Protein AF-A0A8T0DSI9-F1 (afdb_monomer)

Foldseek 3Di:
DDDDDDDDDDDDDDDDDDDDDDDDDDPDPVVVVVPPPPDPDDQPADDPPPDDQDAPAFLQDEQCLQADPVQRQERPLLVLLLVLLVVDFLRLSQQRPDDDPVLSVVLNVLLVVCSVC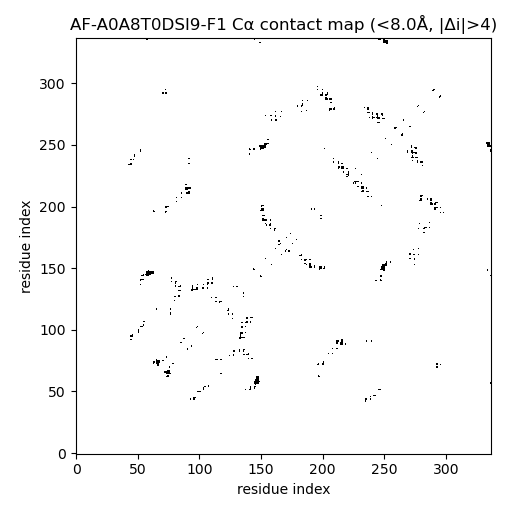SVVVVVSNVSSVPDGNNSSLSNNLNVLRNHNDFLFEQDLQLLVLLVVPVCVHHVDDDDLVVSLVSNQVSRVVRLVLDDLNSLAHLLVVLVSLLVSLVSQLVVVCVVPVPDDSVVSSLSSLLSVLLSRLLSRYWYQPVSVVVCVVVVPPDDVSVSSSSNSSCSNPRHDNVSSVCSHSVNRDDPPPPPPPCDDDDDDDDDDDDDDDDDDPDDSPPSPDIDSD

Structure (mmCIF, N/CA/C/O bac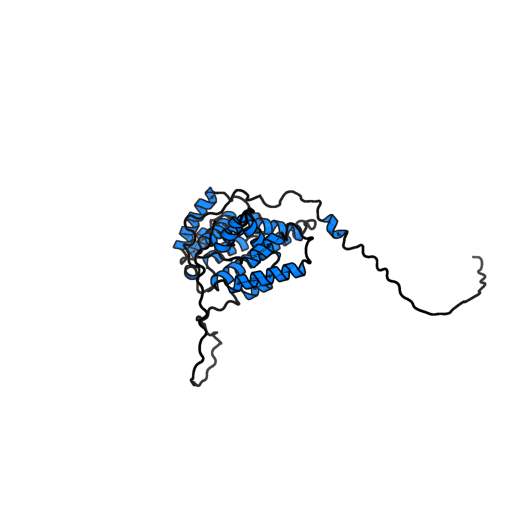kbone):
data_AF-A0A8T0DSI9-F1
#
_entry.id   AF-A0A8T0DSI9-F1
#
loop_
_atom_site.group_PDB
_atom_site.id
_atom_site.type_symbol
_atom_site.label_atom_id
_atom_site.label_alt_id
_atom_site.label_comp_id
_atom_site.label_asym_id
_atom_site.label_entity_id
_atom_site.label_seq_id
_atom_site.pdbx_PDB_ins_code
_atom_site.Cartn_x
_atom_site.Cartn_y
_atom_site.Cartn_z
_atom_site.occupancy
_atom_site.B_iso_or_equiv
_atom_site.auth_seq_id
_atom_site.auth_comp_id
_atom_site.auth_asym_id
_atom_site.auth_atom_id
_atom_site.pdbx_PDB_model_num
ATOM 1 N N . MET A 1 1 ? 56.940 -33.874 -56.807 1.00 36.72 1 MET A N 1
ATOM 2 C C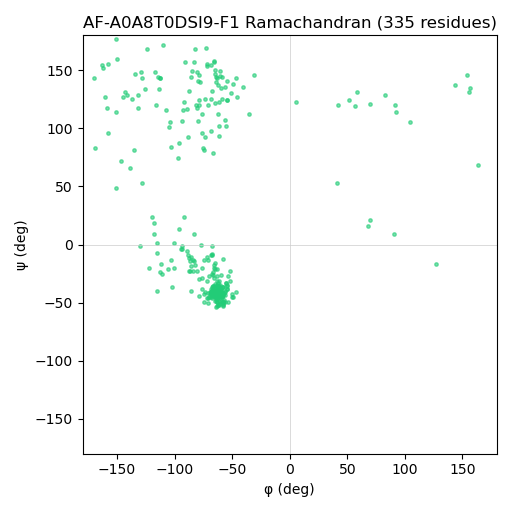A . MET A 1 1 ? 57.722 -35.102 -56.541 1.00 36.72 1 MET A CA 1
ATOM 3 C C . MET A 1 1 ? 59.190 -34.717 -56.490 1.00 36.72 1 MET A C 1
ATOM 5 O O . MET A 1 1 ? 59.674 -34.174 -57.470 1.00 36.72 1 MET A O 1
ATOM 9 N N . GLY A 1 2 ? 59.847 -34.913 -55.344 1.00 30.48 2 GLY A N 1
ATOM 10 C CA . GLY A 1 2 ? 61.236 -34.497 -55.114 1.00 30.48 2 GLY A CA 1
ATOM 11 C C . GLY A 1 2 ? 61.603 -34.466 -53.625 1.00 30.48 2 GLY A C 1
ATOM 12 O O . GLY A 1 2 ? 61.725 -33.396 -53.053 1.00 30.48 2 GLY A O 1
ATOM 13 N N . THR A 1 3 ? 61.662 -35.662 -53.034 1.00 29.52 3 THR A N 1
ATOM 14 C CA . THR A 1 3 ? 62.532 -36.140 -51.933 1.00 29.52 3 THR A CA 1
ATOM 15 C C . THR A 1 3 ? 62.846 -35.276 -50.693 1.00 29.52 3 THR A C 1
ATOM 17 O O . THR A 1 3 ? 63.542 -34.269 -50.753 1.00 29.52 3 THR A O 1
ATOM 20 N N . LEU A 1 4 ? 62.456 -35.823 -49.531 1.00 30.02 4 LEU A N 1
ATOM 21 C CA . LEU A 1 4 ? 62.952 -35.525 -48.179 1.00 30.02 4 LEU A CA 1
ATOM 22 C C . LEU A 1 4 ? 64.460 -35.798 -48.007 1.00 30.02 4 LEU A C 1
ATOM 24 O O . LEU A 1 4 ? 64.964 -36.798 -48.518 1.00 30.02 4 LEU A O 1
ATOM 28 N N . LYS A 1 5 ? 65.110 -35.024 -47.123 1.00 32.75 5 LYS A N 1
ATOM 29 C CA . LYS A 1 5 ? 66.167 -35.511 -46.215 1.00 32.75 5 LYS A CA 1
ATOM 30 C C . LYS A 1 5 ? 66.108 -34.792 -44.861 1.00 32.75 5 LYS A C 1
ATOM 32 O O . LYS A 1 5 ? 66.114 -33.569 -44.787 1.00 32.75 5 LYS A O 1
ATOM 37 N N . THR A 1 6 ? 66.056 -35.607 -43.816 1.00 30.61 6 THR A N 1
ATOM 38 C CA . THR A 1 6 ? 66.040 -35.301 -42.381 1.00 30.61 6 THR A CA 1
ATOM 39 C C . THR A 1 6 ? 67.466 -35.140 -41.847 1.00 30.61 6 THR A C 1
ATOM 41 O O . THR A 1 6 ? 68.323 -35.932 -42.234 1.00 30.61 6 THR A O 1
ATOM 44 N N . VAL A 1 7 ? 67.702 -34.224 -40.898 1.00 31.08 7 VAL A N 1
ATOM 45 C CA . VAL A 1 7 ? 68.766 -34.347 -39.880 1.00 31.08 7 VAL A CA 1
ATOM 46 C C . VAL A 1 7 ? 68.241 -33.815 -38.540 1.00 31.08 7 VAL A C 1
ATOM 48 O O . VAL A 1 7 ? 67.670 -32.733 -38.456 1.00 31.08 7 VAL A O 1
ATOM 51 N N . THR A 1 8 ? 68.416 -34.651 -37.523 1.00 28.27 8 THR A N 1
ATOM 52 C CA . THR A 1 8 ? 68.071 -34.560 -36.096 1.00 28.27 8 THR A CA 1
ATOM 53 C C . THR A 1 8 ? 69.195 -33.956 -35.245 1.00 28.27 8 THR A C 1
ATOM 55 O O . THR A 1 8 ? 70.351 -34.120 -35.621 1.00 28.27 8 THR A O 1
ATOM 58 N N . SER A 1 9 ? 68.850 -33.395 -34.067 1.00 28.69 9 SER A N 1
ATOM 59 C CA . SER A 1 9 ? 69.643 -33.230 -32.808 1.00 28.69 9 SER A CA 1
ATOM 60 C C . SER A 1 9 ? 69.290 -31.875 -32.156 1.00 28.69 9 SER A C 1
ATOM 62 O O . SER A 1 9 ? 69.204 -30.894 -32.879 1.00 28.69 9 SER A O 1
ATOM 64 N N . SER A 1 10 ? 69.077 -31.664 -30.853 1.00 27.95 10 SER A N 1
ATOM 65 C CA . SER A 1 10 ? 69.211 -32.463 -29.629 1.00 27.95 10 SER A CA 1
ATOM 66 C C . SER A 1 10 ? 68.321 -31.869 -28.526 1.00 27.95 10 SER A C 1
ATOM 68 O O . SER A 1 10 ? 68.041 -30.673 -28.497 1.00 27.95 10 SER A O 1
ATOM 70 N N . VAL A 1 11 ? 67.963 -32.749 -27.601 1.00 29.83 11 VAL A N 1
ATOM 71 C CA . VAL A 1 11 ? 67.250 -32.579 -26.332 1.00 29.83 11 VAL A CA 1
ATOM 72 C C . VAL A 1 11 ? 68.035 -31.720 -25.325 1.00 29.83 11 VAL A C 1
ATOM 74 O O . VAL A 1 11 ? 69.248 -31.876 -25.221 1.00 29.83 11 VAL A O 1
ATOM 77 N N . TYR A 1 12 ? 67.331 -30.909 -24.528 1.00 27.39 12 TYR A N 1
ATOM 78 C CA . TYR A 1 12 ? 67.647 -30.691 -23.109 1.00 27.39 12 TYR A CA 1
ATOM 79 C C . TYR A 1 12 ? 66.339 -30.713 -22.305 1.00 27.39 12 TYR A C 1
ATOM 81 O O . TYR A 1 12 ? 65.389 -29.999 -22.629 1.00 27.39 12 TYR A O 1
ATOM 89 N N . SER A 1 13 ? 66.320 -31.584 -21.298 1.00 27.48 13 SER A N 1
ATOM 90 C CA . SER A 1 13 ? 65.290 -31.763 -20.269 1.00 27.48 13 SER A CA 1
ATOM 91 C C . SER A 1 13 ? 65.826 -31.281 -18.911 1.00 27.48 13 SER A C 1
ATOM 93 O O . SER A 1 13 ? 67.029 -31.072 -18.787 1.00 27.48 13 SER A O 1
ATOM 95 N N . GLU A 1 14 ? 64.913 -31.231 -17.930 1.00 26.80 14 GLU A N 1
ATOM 96 C CA . GLU A 1 14 ? 65.022 -30.980 -16.470 1.00 26.80 14 GLU A CA 1
ATOM 97 C C . GLU A 1 14 ? 64.556 -29.568 -16.042 1.00 26.80 14 GLU A C 1
ATOM 99 O O . GLU A 1 14 ? 65.115 -28.563 -16.468 1.00 26.80 14 GLU A O 1
ATOM 104 N N . GLU A 1 15 ? 63.375 -29.388 -15.413 1.00 26.91 15 GLU A N 1
ATOM 105 C CA . GLU A 1 15 ? 62.969 -29.735 -14.017 1.00 26.91 15 GLU A CA 1
ATOM 106 C C . GLU A 1 15 ? 63.865 -29.043 -12.963 1.00 26.91 15 GLU A C 1
ATOM 108 O O . GLU A 1 15 ? 65.076 -29.097 -13.087 1.00 26.91 15 GLU A O 1
ATOM 113 N N . ILE A 1 16 ? 63.452 -28.350 -11.889 1.00 27.78 16 ILE A N 1
ATOM 114 C CA . ILE A 1 16 ? 62.220 -28.090 -11.111 1.00 27.78 16 ILE A CA 1
ATOM 115 C C . ILE A 1 16 ? 62.501 -26.809 -10.274 1.00 27.78 16 ILE A C 1
ATOM 117 O O . ILE A 1 16 ? 63.646 -26.589 -9.890 1.00 27.78 16 ILE A O 1
ATOM 121 N N . SER A 1 17 ? 61.484 -26.005 -9.916 1.00 25.45 17 SER A N 1
ATOM 122 C CA . SER A 1 17 ? 61.212 -25.551 -8.521 1.00 25.45 17 SER A CA 1
ATOM 123 C C . SER A 1 17 ? 60.404 -24.248 -8.433 1.00 25.45 17 SER A C 1
ATOM 125 O O . SER A 1 17 ? 60.673 -23.256 -9.102 1.00 25.45 17 SER A O 1
ATOM 127 N N . MET A 1 18 ? 59.418 -24.289 -7.536 1.00 29.62 18 MET A N 1
ATOM 128 C CA . MET A 1 18 ? 58.493 -23.240 -7.115 1.00 29.62 18 MET A CA 1
ATOM 129 C C . MET A 1 18 ? 59.185 -21.958 -6.624 1.00 29.62 18 MET A C 1
ATOM 131 O O . MET A 1 18 ? 60.099 -22.048 -5.813 1.00 29.62 18 MET A O 1
ATOM 135 N N . ASP A 1 19 ? 58.635 -20.783 -6.965 1.00 27.42 19 ASP A N 1
ATOM 136 C CA . ASP A 1 19 ? 58.005 -19.934 -5.942 1.00 27.42 19 ASP A CA 1
ATOM 137 C C . ASP A 1 19 ? 57.074 -18.836 -6.501 1.00 27.42 19 ASP A C 1
ATOM 139 O O . ASP A 1 19 ? 57.160 -18.385 -7.640 1.00 27.42 19 ASP A O 1
ATOM 143 N N . LYS A 1 20 ? 56.135 -18.448 -5.639 1.00 34.84 20 LYS A N 1
ATOM 144 C CA . LYS A 1 20 ? 54.953 -17.589 -5.820 1.00 34.84 20 LYS A CA 1
ATOM 145 C C . LYS A 1 20 ? 55.181 -16.236 -6.521 1.00 34.84 20 LYS A C 1
ATOM 147 O O . LYS A 1 20 ? 55.971 -15.420 -6.053 1.00 34.84 20 LYS A O 1
ATOM 152 N N . LYS A 1 21 ? 54.256 -15.865 -7.423 1.00 30.84 21 LYS A N 1
ATOM 153 C CA . LYS A 1 21 ? 53.615 -14.529 -7.412 1.00 30.84 21 LYS A CA 1
ATOM 154 C C . LYS A 1 21 ? 52.294 -14.494 -8.194 1.00 30.84 21 LYS A C 1
ATOM 156 O O . LYS A 1 21 ? 52.216 -14.883 -9.352 1.00 30.84 21 LYS A O 1
ATOM 161 N N . LYS A 1 22 ? 51.261 -14.009 -7.496 1.00 34.72 22 LYS A N 1
ATOM 162 C CA . LYS A 1 22 ? 49.936 -13.602 -7.990 1.00 34.72 22 LYS A CA 1
ATOM 163 C C . LYS A 1 22 ? 50.048 -12.723 -9.239 1.00 34.72 22 LYS A C 1
ATOM 165 O O . LYS A 1 22 ? 50.891 -11.836 -9.244 1.00 34.72 22 LYS A O 1
ATOM 170 N N . ASN A 1 23 ? 49.120 -12.895 -10.183 1.00 29.59 23 ASN A N 1
ATOM 171 C CA . ASN A 1 23 ? 48.406 -11.803 -10.862 1.00 29.59 23 ASN A CA 1
ATOM 172 C C . ASN A 1 23 ? 47.242 -12.380 -11.685 1.00 29.59 23 ASN A C 1
ATOM 174 O O . ASN A 1 23 ? 47.352 -12.610 -12.885 1.00 29.59 23 ASN A O 1
ATOM 178 N N . ALA A 1 24 ? 46.111 -12.619 -11.017 1.00 33.16 24 ALA A N 1
ATOM 179 C CA . ALA A 1 24 ? 44.821 -12.690 -11.692 1.00 33.16 24 ALA A CA 1
ATOM 180 C C . ALA A 1 24 ? 44.358 -11.247 -11.945 1.00 33.16 24 ALA A C 1
ATOM 182 O O . ALA A 1 24 ? 44.251 -10.458 -11.006 1.00 33.16 24 ALA A O 1
ATOM 183 N N . SER A 1 25 ? 44.153 -10.906 -13.216 1.00 31.75 25 SER A N 1
ATOM 184 C CA . SER A 1 25 ? 43.630 -9.616 -13.674 1.00 31.75 25 SER A CA 1
ATOM 185 C C . SER A 1 25 ? 42.218 -9.376 -13.114 1.00 31.75 25 SER A C 1
ATOM 187 O O . SER A 1 25 ? 41.337 -10.197 -13.376 1.00 31.75 25 SER A O 1
ATOM 189 N N . PRO A 1 26 ? 41.958 -8.284 -12.371 1.00 36.47 26 PRO A N 1
ATOM 190 C CA . PRO A 1 26 ? 40.627 -7.942 -11.897 1.00 36.47 26 PRO A CA 1
ATOM 191 C C . PRO A 1 26 ? 40.072 -6.811 -12.766 1.00 36.47 26 PRO A C 1
ATOM 193 O O . PRO A 1 26 ? 40.223 -5.653 -12.410 1.00 36.47 26 PRO A O 1
ATOM 196 N N . ASN A 1 27 ? 39.488 -7.108 -13.929 1.00 37.59 27 ASN A N 1
ATOM 197 C CA . ASN A 1 27 ? 38.905 -6.064 -14.788 1.00 37.59 27 ASN A CA 1
ATOM 198 C C . ASN A 1 27 ? 37.723 -6.566 -15.642 1.00 37.59 27 ASN A C 1
ATOM 200 O O . ASN A 1 27 ? 37.665 -6.316 -16.843 1.00 37.59 27 ASN A O 1
ATOM 204 N N . SER A 1 28 ? 36.755 -7.262 -15.036 1.00 38.97 28 SER A N 1
ATOM 205 C CA . SER A 1 28 ? 35.500 -7.613 -15.732 1.00 38.97 28 SER A CA 1
ATOM 206 C C . SER A 1 28 ? 34.204 -7.293 -14.979 1.00 38.97 28 SER A C 1
ATOM 208 O O . SER A 1 28 ? 33.134 -7.492 -15.540 1.00 38.97 28 SER A O 1
ATOM 210 N N . GLU A 1 29 ? 34.254 -6.754 -13.756 1.00 33.69 29 GLU A N 1
ATOM 211 C CA . GLU A 1 29 ? 33.033 -6.397 -12.999 1.00 33.69 29 GLU A CA 1
ATOM 212 C C . GLU A 1 29 ? 32.763 -4.884 -12.943 1.00 33.69 29 GLU A C 1
ATOM 214 O O . GLU A 1 29 ? 31.626 -4.448 -12.771 1.00 33.69 29 GLU A O 1
ATOM 219 N N . THR A 1 30 ? 33.784 -4.052 -13.157 1.00 33.81 30 THR A N 1
ATOM 220 C CA . THR A 1 30 ? 33.674 -2.584 -13.127 1.00 33.81 30 THR A CA 1
ATOM 221 C C . THR A 1 30 ? 33.110 -1.984 -14.415 1.00 33.81 30 THR A C 1
ATOM 223 O O . THR A 1 30 ? 32.543 -0.894 -14.379 1.00 33.81 30 THR A O 1
ATOM 226 N N . SER A 1 31 ? 33.202 -2.687 -15.545 1.00 30.94 31 SER A N 1
ATOM 227 C CA . SER A 1 31 ? 32.722 -2.209 -16.849 1.00 30.94 31 SER A CA 1
ATOM 228 C C . SER A 1 31 ? 31.225 -2.442 -17.083 1.00 30.94 31 SER A C 1
ATOM 230 O O . SER A 1 31 ? 30.613 -1.697 -17.843 1.00 30.94 31 SER A O 1
ATOM 232 N N . VAL A 1 32 ? 30.606 -3.405 -16.389 1.00 35.47 32 VAL A N 1
ATOM 233 C CA . VAL A 1 32 ? 29.152 -3.658 -16.475 1.00 35.47 32 VAL A CA 1
ATOM 234 C C . VAL A 1 32 ? 28.355 -2.610 -15.686 1.00 35.47 32 VAL A C 1
ATOM 236 O O . VAL A 1 32 ? 27.248 -2.252 -16.068 1.00 35.47 32 VAL A O 1
ATOM 239 N N . SER A 1 33 ? 28.943 -2.052 -14.623 1.00 35.03 33 SER A N 1
ATOM 240 C CA . SER A 1 33 ? 28.312 -1.032 -13.772 1.00 35.03 33 SER A CA 1
ATOM 241 C C . SER A 1 33 ? 28.184 0.338 -14.458 1.00 35.03 33 SER A C 1
ATOM 243 O O . SER A 1 33 ? 27.216 1.058 -14.233 1.00 35.03 33 SER A O 1
ATOM 245 N N . ALA A 1 34 ? 29.123 0.687 -15.345 1.00 34.22 34 ALA A N 1
ATOM 246 C CA . ALA A 1 34 ? 29.157 1.993 -16.009 1.00 34.22 34 ALA A CA 1
ATOM 247 C C . ALA A 1 34 ? 28.247 2.099 -17.250 1.00 34.22 34 ALA A C 1
ATOM 249 O O . ALA A 1 34 ? 27.988 3.204 -17.716 1.00 34.22 34 ALA A O 1
ATOM 250 N N . TYR A 1 35 ? 27.749 0.977 -17.784 1.00 33.81 35 TYR A N 1
ATOM 251 C CA . TYR A 1 35 ? 26.923 0.966 -19.002 1.00 33.81 35 TYR A CA 1
ATOM 252 C C . TYR A 1 35 ? 25.407 1.006 -18.736 1.00 33.81 35 TYR A C 1
ATOM 254 O O . TYR A 1 35 ? 24.619 1.077 -19.674 1.00 33.81 35 TYR A O 1
ATOM 262 N N . VAL A 1 36 ? 24.978 0.975 -17.469 1.00 41.59 36 VAL A N 1
ATOM 263 C CA . VAL A 1 36 ? 23.548 0.951 -17.094 1.00 41.59 36 VAL A CA 1
ATOM 264 C C . VAL A 1 36 ? 22.949 2.363 -16.962 1.00 41.59 36 VAL A C 1
ATOM 266 O O . VAL A 1 36 ? 21.733 2.511 -16.875 1.00 41.59 36 VAL A O 1
ATOM 269 N N . GLU A 1 37 ? 23.767 3.419 -16.998 1.00 40.94 37 GLU A N 1
ATOM 270 C CA . GLU A 1 37 ? 23.345 4.774 -16.602 1.00 40.94 37 GLU A CA 1
ATOM 271 C C . GLU A 1 37 ? 23.002 5.734 -17.765 1.00 40.94 37 GLU A C 1
ATOM 273 O O . GLU A 1 37 ? 22.616 6.871 -17.510 1.00 40.94 37 GLU A O 1
ATOM 278 N N . THR A 1 38 ? 23.074 5.314 -19.037 1.00 36.97 38 THR A N 1
ATOM 279 C CA . THR A 1 38 ? 22.960 6.242 -20.193 1.00 36.97 38 THR A CA 1
ATOM 280 C C . THR A 1 38 ? 21.787 6.037 -21.156 1.00 36.97 38 THR A C 1
ATOM 282 O O . THR A 1 38 ? 21.792 6.612 -22.242 1.00 36.97 38 THR A O 1
ATOM 285 N N . GLN A 1 39 ? 20.722 5.327 -20.774 1.00 37.06 39 GLN A N 1
ATOM 286 C CA . GLN A 1 39 ? 19.447 5.390 -21.514 1.00 37.06 39 GLN A CA 1
ATOM 287 C C . GLN A 1 39 ? 18.231 5.438 -20.581 1.00 37.06 39 GLN A C 1
ATOM 289 O O . GLN A 1 39 ? 17.388 4.545 -20.577 1.00 37.06 39 GLN A O 1
ATOM 294 N N . LEU A 1 40 ? 18.096 6.522 -19.816 1.00 39.28 40 LEU A N 1
ATOM 295 C CA . LEU A 1 40 ? 16.785 6.930 -19.306 1.00 39.28 40 LEU A CA 1
ATOM 296 C C . LEU A 1 40 ? 15.998 7.553 -20.473 1.00 39.28 40 LEU A C 1
ATOM 298 O O . LEU A 1 40 ? 15.970 8.769 -20.649 1.00 39.28 40 LEU A O 1
ATOM 302 N N . LYS A 1 41 ? 15.383 6.708 -21.314 1.00 43.38 41 LYS A N 1
ATOM 303 C CA . LYS A 1 41 ? 14.181 7.131 -22.054 1.00 43.38 41 LYS A CA 1
ATOM 304 C C . LYS A 1 41 ? 13.131 7.525 -21.001 1.00 43.38 41 LYS A C 1
ATOM 306 O O . LYS A 1 41 ? 13.125 6.924 -19.933 1.00 43.38 41 LYS A O 1
ATOM 311 N N . ALA A 1 42 ? 12.325 8.549 -21.294 1.00 44.72 42 ALA A N 1
ATOM 312 C CA . ALA A 1 42 ? 11.335 9.187 -20.410 1.00 44.72 42 ALA A CA 1
ATOM 313 C C . ALA A 1 42 ? 10.676 8.249 -19.366 1.00 44.72 42 ALA A C 1
ATOM 315 O O . ALA A 1 42 ? 10.443 7.074 -19.681 1.00 44.72 42 ALA A O 1
ATOM 316 N N . PRO A 1 43 ? 10.354 8.751 -18.152 1.00 55.75 43 PRO A N 1
ATOM 317 C CA . PRO A 1 43 ? 9.790 7.925 -17.086 1.00 55.75 43 PRO A CA 1
ATOM 318 C C . PRO A 1 43 ? 8.591 7.126 -17.608 1.00 55.75 43 PRO A C 1
ATOM 320 O O . PRO A 1 43 ? 7.713 7.664 -18.280 1.00 55.75 43 PRO A O 1
ATOM 323 N N . HIS A 1 44 ? 8.589 5.815 -17.343 1.00 67.94 44 HIS A N 1
ATOM 324 C CA . HIS A 1 44 ? 7.535 4.901 -17.810 1.00 67.94 44 HIS A CA 1
ATOM 325 C C . HIS A 1 44 ? 6.168 5.193 -17.185 1.00 67.94 44 HIS A C 1
ATOM 327 O O . HIS A 1 44 ? 5.146 4.753 -17.709 1.00 67.94 44 HIS A O 1
ATOM 333 N N . TYR A 1 45 ? 6.155 5.937 -16.082 1.00 79.38 45 TYR A N 1
ATOM 334 C CA . TYR A 1 45 ? 4.968 6.272 -15.315 1.00 79.38 45 TYR A CA 1
ATOM 335 C C . TYR A 1 45 ? 4.909 7.784 -15.071 1.00 79.38 45 TYR A C 1
ATOM 337 O O . TYR A 1 45 ? 5.962 8.416 -14.956 1.00 79.38 45 TYR A O 1
ATOM 345 N N . PRO A 1 46 ? 3.705 8.376 -14.987 1.00 76.88 46 PRO A N 1
ATOM 346 C CA . PRO A 1 46 ? 3.556 9.793 -14.687 1.00 76.88 46 PRO A CA 1
ATOM 347 C C . PRO A 1 46 ? 4.058 10.121 -13.275 1.00 76.88 46 PRO A C 1
ATOM 349 O O . PRO A 1 46 ? 3.967 9.305 -12.352 1.00 76.88 46 PRO A O 1
ATOM 352 N N . ASP A 1 47 ? 4.548 11.345 -13.095 1.00 68.50 47 ASP A N 1
ATOM 353 C CA . ASP A 1 47 ? 4.811 11.888 -11.768 1.00 68.50 47 ASP A CA 1
ATOM 354 C C . ASP A 1 47 ? 3.481 12.244 -11.085 1.00 68.50 47 ASP A C 1
ATOM 356 O O . ASP A 1 47 ? 2.651 12.971 -11.628 1.00 68.50 47 ASP A O 1
ATOM 360 N N . LEU A 1 48 ? 3.267 11.702 -9.882 1.00 70.50 48 LEU A N 1
ATOM 361 C CA . LEU A 1 48 ? 2.050 11.899 -9.081 1.00 70.50 48 LEU A CA 1
ATOM 362 C C . LEU A 1 48 ? 2.176 13.085 -8.103 1.00 70.50 48 LEU A C 1
ATOM 364 O O . LEU A 1 48 ? 1.479 13.120 -7.094 1.00 70.50 48 LEU A O 1
ATOM 368 N N . GLU A 1 49 ? 3.056 14.054 -8.384 1.00 58.84 49 GLU A N 1
ATOM 369 C CA . GLU A 1 49 ? 3.520 15.097 -7.442 1.00 58.84 49 GLU A CA 1
ATOM 370 C C . GLU A 1 49 ? 2.416 15.983 -6.829 1.00 58.84 49 GLU A C 1
ATOM 372 O O . GLU A 1 49 ? 2.662 16.677 -5.845 1.00 58.84 49 GLU A O 1
ATOM 377 N N . TYR A 1 50 ? 1.188 15.929 -7.353 1.00 58.53 50 TYR A N 1
ATOM 378 C CA . TYR A 1 50 ? 0.058 16.742 -6.892 1.00 58.53 50 TYR A CA 1
ATOM 379 C C . TYR A 1 50 ? -1.096 15.945 -6.273 1.00 58.53 50 TYR A C 1
ATOM 381 O O . TYR A 1 50 ? -2.099 16.543 -5.885 1.00 58.53 50 TYR A O 1
ATOM 389 N N . VAL A 1 51 ? -0.982 14.617 -6.167 1.00 65.06 51 VAL A N 1
ATOM 390 C CA . VAL A 1 51 ? -2.045 13.778 -5.600 1.00 65.06 51 VAL A CA 1
ATOM 391 C C . VAL A 1 51 ? -1.648 13.345 -4.196 1.00 65.06 51 VAL A C 1
ATOM 393 O O . VAL A 1 51 ? -0.874 12.409 -4.017 1.00 65.06 51 VAL A O 1
ATOM 396 N N . ASN A 1 52 ? -2.212 14.010 -3.191 1.00 76.75 52 ASN A N 1
ATOM 397 C CA . ASN A 1 52 ? -2.120 13.559 -1.808 1.00 76.75 52 ASN A CA 1
ATOM 398 C C . ASN A 1 52 ? -3.464 12.937 -1.403 1.00 76.75 52 ASN A C 1
ATOM 400 O O . ASN A 1 52 ? -4.431 13.684 -1.225 1.00 76.75 52 ASN A O 1
ATOM 404 N N . PRO A 1 53 ? -3.571 11.600 -1.299 1.00 81.88 53 PRO A N 1
ATOM 405 C CA . PRO A 1 53 ? -4.831 10.970 -0.948 1.00 81.88 53 PRO A CA 1
ATOM 406 C C . PRO A 1 53 ? -5.225 11.382 0.472 1.00 81.88 53 PRO A C 1
ATOM 408 O O . PRO A 1 53 ? -4.496 11.154 1.436 1.00 81.88 53 PRO A O 1
ATOM 411 N N . VAL A 1 54 ? -6.399 11.993 0.591 1.00 85.94 54 VAL A N 1
ATOM 412 C CA . VAL A 1 54 ? -7.020 12.365 1.861 1.00 85.94 54 VAL A CA 1
ATOM 413 C C . VAL A 1 54 ? -8.444 11.834 1.876 1.00 85.94 54 VAL A C 1
ATOM 415 O O . VAL A 1 54 ? -9.121 11.819 0.852 1.00 85.94 54 VAL A O 1
ATOM 418 N N . THR A 1 55 ? -8.897 11.390 3.043 1.00 87.31 55 THR A N 1
ATOM 419 C CA . THR A 1 55 ? -10.275 10.939 3.262 1.00 87.31 55 THR A CA 1
ATOM 420 C C . THR A 1 55 ? -10.944 11.841 4.287 1.00 87.31 55 THR A C 1
ATOM 422 O O . THR A 1 55 ? -10.290 12.331 5.210 1.00 87.31 55 THR A O 1
ATOM 425 N N . ALA A 1 56 ? -12.255 12.036 4.159 1.00 86.38 56 ALA A N 1
ATOM 426 C CA . ALA A 1 56 ? -13.033 12.759 5.162 1.00 86.38 56 ALA A CA 1
ATOM 427 C C . ALA A 1 56 ? -13.207 11.967 6.476 1.00 86.38 56 ALA A C 1
ATOM 429 O O . ALA A 1 56 ? -13.614 12.537 7.488 1.00 86.38 56 ALA A O 1
ATOM 430 N N . PHE A 1 57 ? -12.893 10.664 6.480 1.00 88.56 57 PHE A N 1
ATOM 431 C CA . PHE A 1 57 ? -13.194 9.745 7.584 1.00 88.56 57 PHE A CA 1
ATOM 432 C C . PHE A 1 57 ? -11.969 8.935 8.057 1.00 88.56 57 PHE A C 1
ATOM 434 O O . PHE A 1 57 ? -12.044 7.701 8.122 1.00 88.56 57 PHE A O 1
ATOM 441 N N . PRO A 1 58 ? -10.831 9.575 8.387 1.00 88.88 58 PRO A N 1
ATOM 442 C CA . PRO A 1 58 ? -9.620 8.854 8.769 1.00 88.88 58 PRO A CA 1
ATOM 443 C C . PRO A 1 58 ? -9.835 8.066 10.065 1.00 88.88 58 PRO A C 1
ATOM 445 O O . PRO A 1 58 ? -10.478 8.556 10.995 1.00 88.88 58 PRO A O 1
ATOM 448 N N . GLY A 1 59 ? -9.298 6.847 10.145 1.00 87.69 59 GLY A N 1
ATOM 449 C CA . GLY A 1 59 ? -9.356 6.053 11.379 1.00 87.69 59 GLY A CA 1
ATOM 450 C C . GLY A 1 59 ? -10.744 5.555 11.806 1.00 87.69 59 GLY A C 1
ATOM 451 O O . GLY A 1 59 ? -10.923 5.175 12.960 1.00 87.69 59 GLY A O 1
ATOM 452 N N . THR A 1 60 ? -11.744 5.579 10.923 1.00 90.81 60 THR A N 1
ATOM 453 C CA . THR A 1 60 ? -13.140 5.246 11.269 1.00 90.81 60 THR A CA 1
ATOM 454 C C . THR A 1 60 ? -13.476 3.756 11.198 1.00 90.81 60 THR A C 1
ATOM 456 O O . THR A 1 60 ? -14.543 3.341 11.654 1.00 90.81 60 THR A O 1
ATOM 459 N N . ILE A 1 61 ? -12.585 2.934 10.645 1.00 92.00 61 ILE A N 1
ATOM 460 C CA . ILE A 1 61 ? -12.836 1.525 10.353 1.00 92.00 61 ILE A CA 1
ATOM 461 C C . ILE A 1 61 ? -11.905 0.645 11.175 1.00 92.00 61 ILE A C 1
ATOM 463 O O . ILE A 1 61 ? -10.694 0.654 10.982 1.00 92.00 61 ILE A O 1
ATOM 467 N N . SER A 1 62 ? -12.466 -0.223 12.014 1.00 92.19 62 SER A N 1
ATOM 468 C CA . SER A 1 62 ? -11.665 -1.282 12.631 1.00 92.19 62 SER A CA 1
ATOM 469 C C . SER A 1 62 ? -11.419 -2.430 11.656 1.00 92.19 62 SER A C 1
ATOM 471 O O . SER A 1 62 ? -12.356 -2.875 10.981 1.00 92.19 62 SER A O 1
ATOM 473 N N . TYR A 1 63 ? -10.200 -2.981 11.660 1.00 91.50 63 TYR A N 1
ATOM 474 C CA . TYR A 1 63 ? -9.835 -4.167 10.872 1.00 91.50 63 TYR A CA 1
ATOM 475 C C . TYR A 1 63 ? -10.835 -5.306 11.075 1.00 91.50 63 TYR A C 1
ATOM 477 O O . TYR A 1 63 ? -11.318 -5.900 10.113 1.00 91.50 63 TYR A O 1
ATOM 485 N N . LYS A 1 64 ? -11.207 -5.556 12.337 1.00 88.31 64 LYS A N 1
ATOM 486 C CA . LYS A 1 64 ? -12.108 -6.650 12.723 1.00 88.31 64 LYS A CA 1
ATOM 487 C C . LYS A 1 64 ? -13.495 -6.532 12.114 1.00 88.31 64 LYS A C 1
ATOM 489 O O . LYS A 1 64 ? -14.141 -7.539 11.852 1.00 88.31 64 LYS A O 1
ATOM 494 N N . SER A 1 65 ? -13.955 -5.304 11.890 1.00 87.62 65 SER A N 1
ATOM 495 C CA . SER A 1 65 ? -15.306 -5.043 11.398 1.00 87.62 65 SER A CA 1
ATOM 496 C C . SER A 1 65 ? -15.509 -5.434 9.929 1.00 87.62 65 SER A C 1
ATOM 498 O O . SER A 1 65 ? -16.646 -5.421 9.463 1.00 87.62 65 SER A O 1
ATOM 500 N N . LEU A 1 66 ? -14.431 -5.753 9.206 1.00 85.75 66 LEU A N 1
ATOM 501 C CA . LEU A 1 66 ? -14.426 -6.052 7.770 1.00 85.75 66 LEU A CA 1
ATOM 502 C C . LEU A 1 66 ? -13.953 -7.475 7.441 1.00 85.75 66 LEU A C 1
ATOM 504 O O . LEU A 1 66 ? -13.713 -7.806 6.275 1.00 85.75 66 LEU A O 1
ATOM 508 N N . LEU A 1 67 ? -13.782 -8.307 8.465 1.00 85.62 67 LEU A N 1
ATOM 509 C CA . LEU A 1 67 ? -13.369 -9.694 8.306 1.00 85.62 67 LEU A CA 1
ATOM 510 C C . LEU A 1 67 ? -14.561 -10.565 7.918 1.00 85.62 67 LEU A C 1
ATOM 512 O O . LEU A 1 67 ? -15.690 -10.325 8.343 1.00 85.62 67 LEU A O 1
ATOM 516 N N . THR A 1 68 ? -14.278 -11.604 7.143 1.00 75.88 68 THR A N 1
ATOM 517 C CA . THR A 1 68 ? -15.194 -12.719 6.881 1.00 75.88 68 THR A CA 1
ATOM 518 C C . THR A 1 68 ? -14.511 -14.029 7.264 1.00 75.88 68 THR A C 1
ATOM 520 O O . THR A 1 68 ? -13.303 -14.064 7.505 1.00 75.88 68 THR A O 1
ATOM 523 N N . GLU A 1 69 ? -15.272 -15.121 7.322 1.00 67.25 69 GLU A N 1
ATOM 524 C CA . GLU A 1 69 ? -14.741 -16.445 7.680 1.00 67.25 69 GLU A CA 1
ATOM 525 C C . GLU A 1 69 ? -13.736 -16.996 6.653 1.00 67.25 69 GLU A C 1
ATOM 527 O O . GLU A 1 69 ? -12.915 -17.841 6.998 1.00 67.25 69 GLU A O 1
ATOM 532 N N . LEU A 1 70 ? -13.765 -16.498 5.410 1.00 66.94 70 LEU A N 1
ATOM 533 C CA . LEU A 1 70 ? -12.892 -16.956 4.323 1.00 66.94 70 LEU A CA 1
ATOM 534 C C . LEU A 1 70 ? -11.427 -16.559 4.534 1.00 66.94 70 LEU A C 1
ATOM 536 O O . LEU A 1 70 ? -10.525 -17.345 4.257 1.00 66.94 70 LEU A O 1
ATOM 540 N N . LEU A 1 71 ? -11.189 -15.338 5.015 1.00 73.12 71 LEU A N 1
ATOM 541 C CA . LEU A 1 71 ? -9.860 -14.782 5.256 1.00 73.12 71 LEU A CA 1
ATOM 542 C C . LEU A 1 71 ? -9.866 -14.083 6.619 1.00 73.12 71 LEU A C 1
ATOM 544 O O . LEU A 1 71 ? -9.993 -12.860 6.691 1.00 73.12 71 LEU A O 1
ATOM 548 N N . PRO A 1 72 ? -9.715 -14.837 7.723 1.00 74.50 72 PRO A N 1
ATOM 549 C CA . PRO A 1 72 ? -10.038 -14.352 9.066 1.00 74.50 72 PRO A CA 1
ATOM 550 C C . PRO A 1 72 ? -9.114 -13.236 9.569 1.00 74.50 72 PRO A C 1
ATOM 552 O O . PRO A 1 72 ? -9.385 -12.643 10.606 1.00 74.50 72 PRO A O 1
ATOM 555 N N . ASN A 1 73 ? -8.031 -12.931 8.852 1.00 86.00 73 ASN A N 1
ATOM 556 C CA . ASN A 1 73 ? -7.038 -11.938 9.256 1.00 86.00 73 ASN A CA 1
ATOM 557 C C . ASN A 1 73 ? -6.953 -10.719 8.330 1.00 86.00 73 ASN A C 1
ATOM 559 O O . ASN A 1 73 ? -6.228 -9.780 8.655 1.00 86.00 73 ASN A O 1
ATOM 563 N N . ILE A 1 74 ? -7.653 -10.714 7.189 1.00 89.06 74 ILE A N 1
ATOM 564 C CA . ILE A 1 74 ? -7.552 -9.638 6.194 1.00 89.06 74 ILE A CA 1
ATOM 565 C C . ILE A 1 74 ? -8.934 -9.076 5.884 1.00 89.06 74 ILE A C 1
ATOM 567 O O . ILE A 1 74 ? -9.860 -9.850 5.646 1.00 89.06 74 ILE A O 1
ATOM 571 N N . PRO A 1 75 ? -9.092 -7.741 5.845 1.00 91.56 75 PRO A N 1
ATOM 572 C CA . PRO A 1 75 ? -10.342 -7.136 5.419 1.00 91.56 75 PRO A CA 1
ATOM 573 C C . PRO A 1 75 ? -10.777 -7.625 4.033 1.00 91.56 75 PRO A C 1
ATOM 575 O O . PRO A 1 75 ? -10.057 -7.463 3.049 1.00 91.56 75 PRO A O 1
ATOM 578 N N . THR A 1 76 ? -11.989 -8.166 3.945 1.00 90.31 76 THR A N 1
ATOM 579 C CA . THR A 1 76 ? -12.528 -8.756 2.704 1.00 90.31 76 THR A CA 1
ATOM 580 C C . THR A 1 76 ? -12.635 -7.720 1.588 1.00 90.31 76 THR A C 1
ATOM 582 O O . THR A 1 76 ? -12.376 -8.006 0.425 1.00 90.31 76 THR A O 1
ATOM 585 N N . LEU A 1 77 ? -12.966 -6.474 1.936 1.00 93.12 77 LEU A N 1
ATOM 586 C CA . LEU A 1 77 ? -13.028 -5.393 0.956 1.00 93.12 77 LEU A CA 1
ATOM 587 C C . LEU A 1 77 ? -11.660 -5.135 0.302 1.00 93.12 77 LEU A C 1
ATOM 589 O O . LEU A 1 77 ? -11.590 -4.941 -0.909 1.00 93.12 77 LEU A O 1
ATOM 593 N N . LEU A 1 78 ? -10.568 -5.198 1.075 1.00 95.19 78 LEU A N 1
ATOM 594 C CA . LEU A 1 78 ? -9.221 -5.052 0.526 1.00 95.19 78 LEU A CA 1
ATOM 595 C C . LEU A 1 78 ? -8.906 -6.171 -0.465 1.00 95.19 78 LEU A C 1
ATOM 597 O O . LEU A 1 78 ? -8.331 -5.901 -1.517 1.00 95.19 78 LEU A O 1
ATOM 601 N N . THR A 1 79 ? -9.267 -7.417 -0.149 1.00 92.50 79 THR A N 1
ATOM 602 C CA . THR A 1 79 ? -8.967 -8.536 -1.048 1.00 92.50 79 THR A CA 1
ATOM 603 C C . THR A 1 79 ? -9.704 -8.397 -2.367 1.00 92.50 79 THR A C 1
ATOM 605 O O . THR A 1 79 ? -9.059 -8.532 -3.399 1.00 92.50 79 THR A O 1
ATOM 608 N N . ARG A 1 80 ? -10.979 -7.993 -2.352 1.00 92.81 80 ARG A N 1
ATOM 609 C CA . ARG A 1 80 ? -11.762 -7.737 -3.573 1.00 92.81 80 ARG A CA 1
ATOM 610 C C . ARG A 1 80 ? -11.168 -6.629 -4.443 1.00 92.81 80 ARG A C 1
ATOM 612 O O . ARG A 1 80 ? -11.022 -6.802 -5.651 1.00 92.81 80 ARG A O 1
ATOM 619 N N . LEU A 1 81 ? -10.782 -5.505 -3.835 1.00 96.69 81 LEU A N 1
ATOM 620 C CA . LEU A 1 81 ? -10.145 -4.400 -4.560 1.00 96.69 81 LEU A CA 1
ATOM 621 C C . LEU A 1 81 ? -8.811 -4.837 -5.190 1.00 96.69 81 LEU A C 1
ATOM 623 O O . LEU A 1 81 ? -8.535 -4.542 -6.350 1.00 96.69 81 LEU A O 1
ATOM 627 N N . VAL A 1 82 ? -7.995 -5.585 -4.445 1.00 95.69 82 VAL A N 1
ATOM 628 C CA . VAL A 1 82 ? -6.704 -6.094 -4.927 1.00 95.69 82 VAL A CA 1
ATOM 629 C C . VAL A 1 82 ? -6.879 -7.156 -6.015 1.00 95.69 82 VAL A C 1
ATOM 631 O O . VAL A 1 82 ? -6.155 -7.125 -7.005 1.00 95.69 82 VAL A O 1
ATOM 634 N N . GLU A 1 83 ? -7.849 -8.061 -5.879 1.00 93.94 83 GLU A N 1
ATOM 635 C CA . GLU A 1 83 ? -8.169 -9.088 -6.880 1.00 93.94 83 GLU A CA 1
ATOM 636 C C . GLU A 1 83 ? -8.599 -8.469 -8.214 1.00 93.94 83 GLU A C 1
ATOM 638 O O . GLU A 1 83 ? -8.217 -8.953 -9.280 1.00 93.94 83 GLU A O 1
ATOM 643 N N . ARG A 1 84 ? -9.331 -7.349 -8.168 1.00 95.31 84 ARG A N 1
ATOM 644 C CA . ARG A 1 84 ? -9.706 -6.595 -9.367 1.00 95.31 84 ARG A CA 1
ATOM 645 C C . ARG A 1 84 ? -8.494 -6.030 -10.116 1.00 95.31 84 ARG A C 1
ATOM 647 O O . ARG A 1 84 ? -8.533 -5.988 -11.347 1.00 95.31 84 ARG A O 1
ATOM 654 N N . ILE A 1 85 ? -7.447 -5.613 -9.399 1.00 95.62 85 ILE A N 1
ATOM 655 C CA . ILE A 1 85 ? -6.172 -5.170 -9.989 1.00 95.62 85 ILE A CA 1
ATOM 656 C C . ILE A 1 85 ? -5.366 -6.377 -10.495 1.00 95.62 85 ILE A C 1
ATOM 658 O O . ILE A 1 85 ? -4.828 -6.336 -11.598 1.00 95.62 85 ILE A O 1
ATOM 662 N N . ASP A 1 86 ? -5.324 -7.471 -9.728 1.00 93.50 86 ASP A N 1
ATOM 663 C CA . ASP A 1 86 ? -4.620 -8.715 -10.082 1.00 93.50 86 ASP A CA 1
ATOM 664 C C . ASP A 1 86 ? -5.125 -9.368 -11.377 1.00 93.50 86 ASP A C 1
ATOM 666 O O . ASP A 1 86 ? -4.378 -10.109 -12.019 1.00 93.50 86 ASP A O 1
ATOM 670 N N . ALA A 1 87 ? -6.383 -9.127 -11.752 1.00 92.94 87 ALA A N 1
ATOM 671 C CA . ALA A 1 87 ? -6.984 -9.668 -12.969 1.00 92.94 87 ALA A CA 1
ATOM 672 C C . ALA A 1 87 ? -6.372 -9.102 -14.269 1.00 92.94 87 ALA A C 1
ATOM 674 O O . ALA A 1 87 ? -6.673 -9.599 -15.354 1.00 92.94 87 ALA A O 1
ATOM 675 N N . GLU A 1 88 ? -5.522 -8.077 -14.182 1.00 90.50 88 GLU A N 1
ATOM 676 C CA . GLU A 1 88 ? -5.023 -7.313 -15.325 1.00 90.50 88 GLU A CA 1
ATOM 677 C C . GLU A 1 88 ? -3.526 -7.525 -15.544 1.00 90.50 88 GLU A C 1
ATOM 679 O O . GLU A 1 88 ? -2.743 -7.630 -14.598 1.00 90.50 88 GLU A O 1
ATOM 684 N N . ILE A 1 89 ? -3.110 -7.566 -16.815 1.00 86.00 89 ILE A N 1
ATOM 685 C CA . ILE A 1 89 ? -1.718 -7.835 -17.192 1.00 86.00 89 ILE A CA 1
ATOM 686 C C . ILE A 1 89 ? -1.220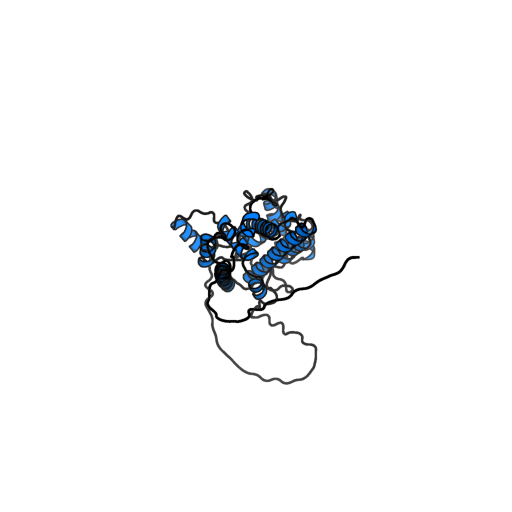 -6.798 -18.225 1.00 86.00 89 ILE A C 1
ATOM 688 O O . ILE A 1 89 ? -1.729 -6.772 -19.349 1.00 86.00 89 ILE A O 1
ATOM 692 N N . PRO A 1 90 ? -0.198 -5.980 -17.903 1.00 84.94 90 PRO A N 1
ATOM 693 C CA . PRO A 1 90 ? 0.400 -5.815 -16.586 1.00 84.94 90 PRO A CA 1
ATOM 694 C C . PRO A 1 90 ? -0.407 -4.786 -15.756 1.00 84.94 90 PRO A C 1
ATOM 696 O O . PRO A 1 90 ? -1.030 -3.885 -16.325 1.00 84.94 90 PRO A O 1
ATOM 699 N N . PRO A 1 91 ? -0.452 -4.920 -14.422 1.00 83.12 91 PRO A N 1
ATOM 700 C CA . PRO A 1 91 ? -1.389 -4.153 -13.601 1.00 83.12 91 PRO A CA 1
ATOM 701 C C . PRO A 1 91 ? -0.949 -2.703 -13.336 1.00 83.12 91 PRO A C 1
ATOM 703 O O . PRO A 1 91 ? -1.801 -1.827 -13.196 1.00 83.12 91 PRO A O 1
ATOM 706 N N . VAL A 1 92 ? 0.355 -2.404 -13.285 1.00 88.00 92 VAL A N 1
ATOM 707 C CA . VAL A 1 92 ? 0.869 -1.100 -12.816 1.00 88.00 92 VAL A CA 1
ATOM 708 C C . VAL A 1 92 ? 0.619 0.003 -13.846 1.00 88.00 92 VAL A C 1
ATOM 710 O O . VAL A 1 92 ? 0.178 1.096 -13.495 1.00 88.00 92 VAL A O 1
ATOM 713 N N . VAL A 1 93 ? 0.802 -0.289 -15.135 1.00 86.12 93 VAL A N 1
ATOM 714 C CA . VAL A 1 93 ? 0.483 0.658 -16.218 1.00 86.12 93 VAL A CA 1
ATOM 715 C C . VAL A 1 93 ? -1.018 0.958 -16.324 1.00 86.12 93 VAL A C 1
ATOM 717 O O . VAL A 1 93 ? -1.421 1.953 -16.919 1.00 86.12 93 VAL A O 1
ATOM 720 N N . LYS A 1 94 ? -1.876 0.092 -15.776 1.00 86.50 94 LYS A N 1
ATOM 721 C CA . LYS A 1 94 ? -3.335 0.241 -15.859 1.00 86.50 94 LYS A CA 1
ATOM 722 C C . LYS A 1 94 ? -3.922 1.089 -14.741 1.00 86.50 94 LYS A C 1
ATOM 724 O O . LYS A 1 94 ? -5.002 1.641 -14.923 1.00 86.50 94 LYS A O 1
ATOM 729 N N . ILE A 1 95 ? -3.214 1.207 -13.623 1.00 88.75 95 ILE A N 1
ATOM 730 C CA . ILE A 1 95 ? -3.630 2.011 -12.468 1.00 88.75 95 ILE A CA 1
ATOM 731 C C . ILE A 1 95 ? -3.043 3.430 -12.494 1.00 88.75 95 ILE A C 1
ATOM 733 O O . ILE A 1 95 ? -3.351 4.223 -11.614 1.00 88.75 95 ILE A O 1
ATOM 737 N N . CYS A 1 96 ? -2.181 3.774 -13.461 1.00 82.56 96 CYS A N 1
ATOM 738 C CA . CYS A 1 96 ? -1.415 5.026 -13.427 1.00 82.56 96 CYS A CA 1
ATOM 739 C C . CYS A 1 96 ? -2.096 6.258 -14.043 1.00 82.56 96 CYS A C 1
ATOM 741 O O . CYS A 1 96 ? -1.621 7.370 -13.818 1.00 82.56 96 CYS A O 1
ATOM 743 N N . PHE A 1 97 ? -3.205 6.105 -14.775 1.00 80.56 97 PHE A N 1
ATOM 744 C CA . PHE A 1 97 ? -3.868 7.212 -15.481 1.00 80.56 97 PHE A CA 1
ATOM 745 C C . PHE A 1 97 ? -5.240 7.553 -14.898 1.00 80.56 97 PHE A C 1
ATOM 747 O O . PHE A 1 97 ? -5.999 6.660 -14.553 1.00 80.56 97 PHE A O 1
ATOM 754 N N . GLY A 1 98 ? -5.607 8.837 -14.860 1.00 77.25 98 GLY A N 1
ATOM 755 C CA . GLY A 1 98 ? -6.943 9.275 -14.418 1.00 77.25 98 GLY A CA 1
ATOM 756 C C . GLY A 1 98 ? -7.064 9.583 -12.922 1.00 77.25 98 GLY A C 1
ATOM 757 O O . GLY A 1 98 ? -8.161 9.831 -12.440 1.00 77.25 98 GLY A O 1
ATOM 758 N N . ILE A 1 99 ? -5.944 9.614 -12.201 1.00 83.38 99 ILE A N 1
ATOM 759 C CA . ILE A 1 99 ? -5.891 9.970 -10.781 1.00 83.38 99 ILE A CA 1
ATOM 760 C C . ILE A 1 99 ? -5.915 11.495 -10.648 1.00 83.38 99 ILE A C 1
ATOM 762 O O . ILE A 1 99 ? -4.998 12.174 -11.110 1.00 83.38 99 ILE A O 1
ATOM 766 N N . ASN A 1 100 ? -6.947 12.039 -10.009 1.00 85.44 100 ASN A N 1
ATOM 767 C CA . ASN A 1 100 ? -7.041 13.458 -9.668 1.00 85.44 100 ASN A CA 1
ATOM 768 C C . ASN A 1 100 ? -7.879 13.664 -8.389 1.00 85.44 100 ASN A C 1
ATOM 770 O O . ASN A 1 100 ? -8.388 12.707 -7.807 1.00 85.44 100 ASN A O 1
ATOM 774 N N . ASN A 1 101 ? -7.999 14.912 -7.927 1.00 85.69 101 ASN A N 1
ATOM 775 C CA . ASN A 1 101 ? -8.721 15.226 -6.688 1.00 85.69 101 ASN A CA 1
ATOM 776 C C . ASN A 1 101 ? -10.231 14.970 -6.790 1.00 85.69 101 ASN A C 1
ATOM 778 O O . ASN A 1 101 ? -10.826 14.501 -5.823 1.00 85.69 101 ASN A O 1
ATOM 782 N N . ASP A 1 102 ? -10.846 15.229 -7.946 1.00 88.81 102 ASP A N 1
ATOM 783 C CA . ASP A 1 102 ? -12.280 14.986 -8.138 1.00 88.81 102 ASP A CA 1
ATOM 784 C C . ASP A 1 102 ? -12.582 13.484 -8.098 1.00 88.81 102 ASP A C 1
ATOM 786 O O . ASP A 1 102 ? -13.526 13.051 -7.434 1.00 88.81 102 ASP A O 1
ATOM 790 N N . SER A 1 103 ? -11.724 12.673 -8.728 1.00 90.38 103 SER A N 1
ATOM 791 C CA . SER A 1 103 ? -11.836 11.217 -8.690 1.00 90.38 103 SER A CA 1
ATOM 792 C C . SER A 1 103 ? -11.591 10.663 -7.283 1.00 90.38 103 SER A C 1
ATOM 794 O O . SER A 1 103 ? -12.291 9.742 -6.875 1.00 90.38 103 SER A O 1
ATOM 796 N N . LEU A 1 104 ? -10.683 11.257 -6.493 1.00 90.06 104 LEU A N 1
ATOM 797 C CA . LEU A 1 104 ? -10.503 10.904 -5.077 1.00 90.06 104 LEU A CA 1
ATOM 798 C C . LEU A 1 104 ? -11.765 11.173 -4.250 1.00 90.06 104 LEU A C 1
ATOM 800 O O . LEU A 1 104 ? -12.157 10.322 -3.455 1.00 90.06 104 LEU A O 1
ATOM 804 N N . ILE A 1 105 ? -12.409 12.331 -4.434 1.00 92.00 105 ILE A N 1
ATOM 805 C CA . ILE A 1 105 ? -13.645 12.683 -3.716 1.00 92.00 105 ILE A CA 1
ATOM 806 C C . ILE A 1 105 ? -14.757 11.684 -4.045 1.00 92.00 105 ILE A C 1
ATOM 808 O O . ILE A 1 105 ? -15.464 11.226 -3.144 1.00 92.00 105 ILE A O 1
ATOM 812 N N . GLU A 1 106 ? -14.905 11.326 -5.320 1.00 94.31 106 GLU A N 1
ATOM 813 C CA . GLU A 1 106 ? -15.912 10.352 -5.732 1.00 94.31 106 GLU A CA 1
ATOM 814 C C . GLU A 1 106 ? -15.583 8.944 -5.221 1.00 94.31 106 GLU A C 1
ATOM 816 O O . GLU A 1 106 ? -16.448 8.277 -4.652 1.00 94.31 106 GLU A O 1
ATOM 821 N N . CYS A 1 107 ? -14.317 8.526 -5.285 1.00 96.06 107 CYS A N 1
ATOM 822 C CA . CYS A 1 107 ? -13.867 7.271 -4.686 1.00 96.06 107 CYS A CA 1
ATOM 823 C C . CYS A 1 107 ? -14.141 7.229 -3.175 1.00 96.06 107 CYS A C 1
ATOM 825 O O . CYS A 1 107 ? -14.537 6.189 -2.659 1.00 96.06 107 CYS A O 1
ATOM 827 N N . ASP A 1 108 ? -14.007 8.342 -2.450 1.00 95.06 108 ASP A N 1
ATOM 828 C CA . ASP A 1 108 ? -14.307 8.393 -1.014 1.00 95.06 108 ASP A CA 1
ATOM 829 C C . ASP A 1 108 ? -15.812 8.153 -0.746 1.00 95.06 108 ASP A C 1
ATOM 831 O O . ASP A 1 108 ? -16.185 7.484 0.224 1.00 95.06 108 ASP A O 1
ATOM 835 N N . ARG A 1 109 ? -16.704 8.608 -1.640 1.00 95.75 109 ARG A N 1
ATOM 836 C CA . ARG A 1 109 ? -18.149 8.304 -1.576 1.00 95.75 109 ARG A CA 1
ATOM 837 C C . ARG A 1 109 ? -18.451 6.847 -1.912 1.00 95.75 109 ARG A C 1
ATOM 839 O O . ARG A 1 109 ? -19.206 6.192 -1.184 1.00 95.75 109 ARG A O 1
ATOM 846 N N . VAL A 1 110 ? -17.844 6.328 -2.976 1.00 97.25 110 VAL A N 1
ATOM 847 C CA . VAL A 1 110 ? -17.962 4.917 -3.372 1.00 97.25 110 VAL A CA 1
ATOM 848 C C . VAL A 1 110 ? -17.480 4.012 -2.238 1.00 97.25 110 VAL A C 1
ATOM 850 O O . VAL A 1 110 ? -18.174 3.067 -1.865 1.00 97.25 110 VAL A O 1
ATOM 853 N N . LEU A 1 111 ? -16.357 4.350 -1.603 1.00 97.00 111 LEU A N 1
ATOM 854 C CA . LEU A 1 111 ? -15.815 3.620 -0.464 1.00 97.00 111 LEU A CA 1
ATOM 855 C C . LEU A 1 111 ? -16.781 3.598 0.725 1.00 97.00 111 LEU A C 1
ATOM 857 O O . LEU A 1 111 ? -16.975 2.549 1.336 1.00 97.00 111 LEU A O 1
ATOM 861 N N . THR A 1 112 ? -17.429 4.722 1.044 1.00 96.06 112 THR A N 1
ATOM 862 C CA . THR A 1 112 ? -18.474 4.763 2.085 1.00 96.06 112 THR A CA 1
ATOM 863 C C . THR A 1 112 ? -19.601 3.782 1.785 1.00 96.06 112 THR A C 1
ATOM 865 O O . THR A 1 112 ? -20.045 3.069 2.686 1.00 96.06 112 THR A O 1
ATOM 868 N N . THR A 1 113 ? -20.022 3.703 0.523 1.00 96.00 113 THR A N 1
ATOM 869 C CA . THR A 1 113 ? -21.055 2.75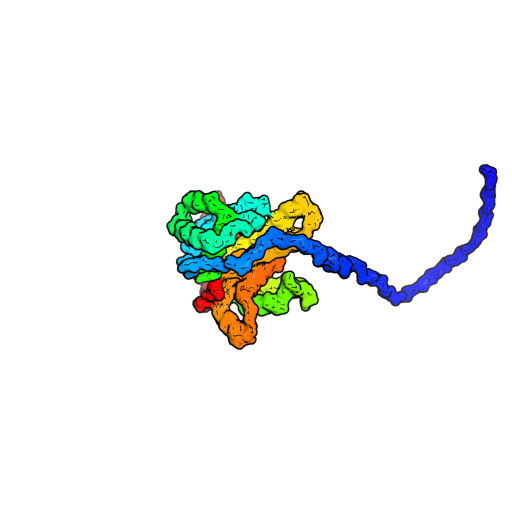7 0.091 1.00 96.00 113 THR A CA 1
ATOM 870 C C . THR A 1 113 ? -20.576 1.318 0.257 1.00 96.00 113 THR A C 1
ATOM 872 O O . THR A 1 113 ? -21.257 0.536 0.912 1.00 96.00 113 THR A O 1
ATOM 875 N N . LEU A 1 114 ? -19.368 0.995 -0.217 1.00 96.31 114 LEU A N 1
ATOM 876 C CA . LEU A 1 114 ? -18.757 -0.334 -0.080 1.00 96.31 114 LEU A CA 1
ATOM 877 C C . LEU A 1 114 ? -18.649 -0.791 1.383 1.00 96.31 114 LEU A C 1
ATOM 879 O O . LEU A 1 114 ? -18.914 -1.948 1.700 1.00 96.31 114 LEU A O 1
ATOM 883 N N . ILE A 1 115 ? -18.290 0.112 2.298 1.00 94.50 115 ILE A N 1
ATOM 884 C CA . ILE A 1 115 ? -18.212 -0.195 3.734 1.00 94.50 115 ILE A CA 1
ATOM 885 C C . ILE A 1 115 ? -19.604 -0.437 4.323 1.00 94.50 115 ILE A C 1
ATOM 887 O O . ILE A 1 115 ? -19.773 -1.346 5.140 1.00 94.50 115 ILE A O 1
ATOM 891 N N . ALA A 1 116 ? -20.600 0.358 3.925 1.00 93.25 116 ALA A N 1
ATOM 892 C CA . ALA A 1 116 ? -21.978 0.197 4.381 1.00 93.25 116 ALA A CA 1
ATOM 893 C C . ALA A 1 116 ? -22.598 -1.116 3.874 1.00 93.25 116 ALA A C 1
ATOM 895 O O . ALA A 1 116 ? -23.332 -1.775 4.609 1.00 93.25 116 ALA A O 1
ATOM 896 N N . THR A 1 117 ? -22.258 -1.530 2.652 1.00 92.94 117 THR A N 1
ATOM 897 C CA . THR A 1 117 ? -22.771 -2.745 2.005 1.00 92.94 117 THR A CA 1
ATOM 898 C C . THR A 1 117 ? -21.843 -3.949 2.146 1.00 92.94 117 THR A C 1
ATOM 900 O O . THR A 1 117 ? -22.054 -4.947 1.472 1.00 92.94 117 THR A O 1
ATOM 903 N N . LYS A 1 118 ? -20.839 -3.904 3.030 1.00 90.00 118 LYS A N 1
ATOM 904 C CA . LYS A 1 118 ? -19.776 -4.923 3.171 1.00 90.00 118 LYS A CA 1
ATOM 905 C C . LYS A 1 118 ? -20.238 -6.380 3.323 1.00 90.00 118 LYS A C 1
ATOM 907 O O . LYS A 1 118 ? -19.456 -7.291 3.073 1.00 90.00 118 LYS A O 1
ATOM 912 N N . ASN A 1 119 ? -21.472 -6.599 3.781 1.00 89.00 119 ASN A N 1
ATOM 913 C CA . ASN A 1 119 ? -22.051 -7.933 3.961 1.00 89.00 119 ASN A CA 1
ATOM 914 C C . ASN A 1 119 ? -22.700 -8.475 2.673 1.00 89.00 119 ASN A C 1
ATOM 916 O O . ASN A 1 119 ? -22.928 -9.676 2.571 1.00 89.00 119 ASN A O 1
ATOM 920 N N . ASP A 1 120 ? -23.003 -7.607 1.706 1.00 92.50 120 ASP A N 1
ATOM 921 C CA . ASP A 1 120 ? -23.522 -7.961 0.385 1.00 92.50 120 ASP A CA 1
ATOM 922 C C . ASP A 1 120 ? -22.352 -8.022 -0.605 1.00 92.50 120 ASP A C 1
ATOM 924 O O . ASP A 1 120 ? -21.966 -7.028 -1.229 1.00 92.50 120 ASP A O 1
ATOM 928 N N . LEU A 1 121 ? -21.732 -9.203 -0.684 1.00 89.12 121 LEU A N 1
ATOM 929 C CA . LEU A 1 121 ? -20.537 -9.419 -1.499 1.00 89.12 121 LEU A CA 1
ATOM 930 C C . LEU A 1 121 ? -20.819 -9.242 -2.995 1.00 89.12 121 LEU A C 1
ATOM 932 O O . LEU A 1 121 ? -19.985 -8.676 -3.696 1.00 89.12 121 LEU A O 1
ATOM 936 N N . ASP A 1 122 ? -22.000 -9.645 -3.466 1.00 92.94 122 ASP A N 1
ATOM 937 C CA . ASP A 1 122 ? -22.383 -9.517 -4.874 1.00 92.94 122 ASP A CA 1
ATOM 938 C C . ASP A 1 122 ? -22.548 -8.047 -5.271 1.00 92.94 122 ASP A C 1
ATOM 940 O O . ASP A 1 122 ? -22.152 -7.635 -6.365 1.00 92.94 122 ASP A O 1
ATOM 944 N N . LEU A 1 123 ? -23.133 -7.229 -4.390 1.00 95.06 123 LEU A N 1
ATOM 945 C CA . LEU A 1 123 ? -23.226 -5.790 -4.608 1.00 95.06 123 LEU A CA 1
ATOM 946 C C . LEU A 1 123 ? -21.846 -5.129 -4.572 1.00 95.06 123 LEU A C 1
ATOM 948 O O . LEU A 1 123 ? -21.558 -4.289 -5.425 1.00 95.06 123 LEU A O 1
ATOM 952 N N . CYS A 1 124 ? -20.980 -5.529 -3.637 1.00 94.50 124 CYS A N 1
ATOM 953 C CA . CYS A 1 124 ? -19.605 -5.035 -3.587 1.00 94.50 124 CYS A CA 1
ATOM 954 C C . CYS A 1 124 ? -18.854 -5.353 -4.886 1.00 94.50 124 CYS A C 1
ATOM 956 O O . CYS A 1 124 ? -18.239 -4.458 -5.462 1.00 94.50 124 CYS A O 1
ATOM 958 N N . ASP A 1 125 ? -18.969 -6.581 -5.395 1.00 94.56 125 ASP A N 1
ATOM 959 C CA . ASP A 1 125 ? -18.341 -7.001 -6.649 1.00 94.56 125 ASP A CA 1
ATOM 960 C C . ASP A 1 125 ? -18.872 -6.214 -7.853 1.00 94.56 125 ASP A C 1
ATOM 962 O O . ASP A 1 125 ? -18.095 -5.811 -8.719 1.00 94.56 125 ASP A O 1
ATOM 966 N N . LYS A 1 126 ? -20.179 -5.921 -7.898 1.00 96.12 126 LYS A N 1
ATOM 967 C CA . LYS A 1 126 ? -20.771 -5.068 -8.944 1.00 96.12 126 LYS A CA 1
ATOM 968 C C . LYS A 1 126 ? -20.235 -3.640 -8.895 1.00 96.12 126 LYS A C 1
ATOM 970 O O . LYS A 1 126 ? -19.896 -3.091 -9.941 1.00 96.12 126 LYS A O 1
ATOM 975 N N . ILE A 1 127 ? -20.149 -3.046 -7.703 1.00 97.00 127 ILE A N 1
ATOM 976 C CA . ILE A 1 127 ? -19.620 -1.688 -7.522 1.00 97.00 127 ILE A CA 1
ATOM 977 C C . ILE A 1 127 ? -18.148 -1.654 -7.945 1.00 97.00 127 ILE A C 1
ATOM 979 O O . ILE A 1 127 ? -17.787 -0.870 -8.819 1.00 97.00 127 ILE A O 1
ATOM 983 N N . VAL A 1 128 ? -17.314 -2.551 -7.408 1.00 96.69 128 VAL A N 1
ATOM 984 C CA . VAL A 1 128 ? -15.883 -2.641 -7.750 1.00 96.69 128 VAL A CA 1
ATOM 985 C C . VAL A 1 128 ? -15.678 -2.923 -9.242 1.00 96.69 128 VAL A C 1
ATOM 987 O O . VAL A 1 128 ? -14.786 -2.348 -9.862 1.00 96.69 128 VAL A O 1
ATOM 990 N N . GLY A 1 129 ? -16.519 -3.766 -9.846 1.00 95.38 129 GLY A N 1
ATOM 991 C CA . GLY A 1 129 ? -16.483 -4.075 -11.276 1.00 95.38 129 GLY A CA 1
ATOM 992 C C . GLY A 1 129 ? -16.845 -2.894 -12.182 1.00 95.38 129 GLY A C 1
ATOM 993 O O . GLY A 1 129 ? -16.415 -2.871 -13.334 1.00 95.38 129 GLY A O 1
ATOM 994 N N . SER A 1 130 ? -17.598 -1.913 -11.675 1.00 95.44 130 SER A N 1
ATOM 995 C CA . SER A 1 130 ? -17.954 -0.693 -12.414 1.00 95.44 130 SER A CA 1
ATOM 996 C C . SER A 1 130 ? -16.867 0.387 -12.390 1.00 95.44 130 SER A C 1
ATOM 998 O O . SER A 1 130 ? -16.876 1.273 -13.243 1.00 95.44 130 SER A O 1
ATOM 1000 N N . CYS A 1 131 ? -15.919 0.298 -11.455 1.00 95.38 131 CYS A N 1
ATOM 1001 C CA . CYS A 1 131 ? -14.804 1.230 -11.339 1.00 95.38 131 CYS A CA 1
ATOM 1002 C C . CYS A 1 131 ? -13.701 0.935 -12.368 1.00 95.38 131 CYS A C 1
ATOM 1004 O O . CYS A 1 131 ? -13.375 -0.216 -12.684 1.00 95.38 131 CYS A O 1
ATOM 1006 N N . THR A 1 132 ? -13.056 1.996 -12.844 1.00 94.31 132 THR A N 1
ATOM 1007 C CA . THR A 1 132 ? -11.771 1.910 -13.539 1.00 94.31 132 THR A CA 1
ATOM 1008 C C . THR A 1 132 ? -10.679 1.424 -12.582 1.00 94.31 132 THR A C 1
ATOM 1010 O O . THR A 1 132 ? -10.774 1.562 -11.366 1.00 94.31 132 THR A O 1
ATOM 1013 N N . LEU A 1 133 ? -9.593 0.865 -13.113 1.00 93.50 133 LEU A N 1
ATOM 1014 C CA . LEU A 1 133 ? -8.502 0.337 -12.284 1.00 93.50 133 LEU A CA 1
ATOM 1015 C C . LEU A 1 133 ? -7.806 1.404 -11.440 1.00 93.50 133 LEU A C 1
ATOM 1017 O O . LEU A 1 133 ? -7.408 1.133 -10.310 1.00 93.50 133 LEU A O 1
ATOM 1021 N N . SER A 1 134 ? -7.692 2.618 -11.965 1.00 92.56 134 SER A N 1
ATOM 1022 C CA . SER A 1 134 ? -7.145 3.751 -11.226 1.00 92.56 134 SER A CA 1
ATOM 1023 C C . SER A 1 134 ? -8.050 4.160 -10.067 1.00 92.56 134 SER A C 1
ATOM 1025 O O . SER A 1 134 ? -7.547 4.410 -8.975 1.00 92.56 134 SER A O 1
ATOM 1027 N N . GLU A 1 135 ? -9.374 4.145 -10.255 1.00 95.19 135 GLU A N 1
ATOM 1028 C CA . GLU A 1 135 ? -10.331 4.340 -9.157 1.00 95.19 135 GLU A CA 1
ATOM 1029 C C . GLU A 1 135 ? -10.231 3.204 -8.136 1.00 95.19 135 GLU A C 1
ATOM 1031 O O . GLU A 1 135 ? -10.220 3.460 -6.940 1.00 95.19 135 GLU A O 1
ATOM 1036 N N . VAL A 1 136 ? -10.064 1.949 -8.568 1.00 96.81 136 VAL A N 1
ATOM 1037 C CA . VAL A 1 136 ? -9.833 0.821 -7.648 1.00 96.81 136 VAL A CA 1
ATOM 1038 C C . VAL A 1 136 ? -8.548 1.025 -6.836 1.00 96.81 136 VAL A C 1
ATOM 1040 O O . VAL A 1 136 ? -8.546 0.798 -5.627 1.00 96.81 136 VAL A O 1
ATOM 1043 N N . ALA A 1 137 ? -7.469 1.518 -7.448 1.00 95.31 137 ALA A N 1
ATOM 1044 C CA . ALA A 1 137 ? -6.243 1.864 -6.729 1.00 95.31 137 ALA A CA 1
ATOM 1045 C C . ALA A 1 137 ? -6.457 3.019 -5.729 1.00 95.31 137 ALA A C 1
ATOM 1047 O O . ALA A 1 137 ? -5.972 2.948 -4.599 1.00 95.31 137 ALA A O 1
ATOM 1048 N N . GLN A 1 138 ? -7.234 4.043 -6.094 1.00 95.00 138 GLN A N 1
ATOM 1049 C CA . GLN A 1 138 ? -7.629 5.125 -5.183 1.00 95.00 138 GLN A CA 1
ATOM 1050 C C . GLN A 1 138 ? -8.502 4.618 -4.027 1.00 95.00 138 GLN A C 1
ATOM 1052 O O . GLN A 1 138 ? -8.284 4.997 -2.877 1.00 95.00 138 GLN A O 1
ATOM 1057 N N . LEU A 1 139 ? -9.440 3.706 -4.292 1.00 97.12 139 LEU A N 1
ATOM 1058 C CA . LEU A 1 139 ? -10.241 3.042 -3.266 1.00 97.12 139 LEU A CA 1
ATOM 1059 C C . LEU A 1 139 ? -9.353 2.277 -2.283 1.00 97.12 139 LEU A C 1
ATOM 1061 O O . LEU A 1 139 ? -9.606 2.338 -1.085 1.00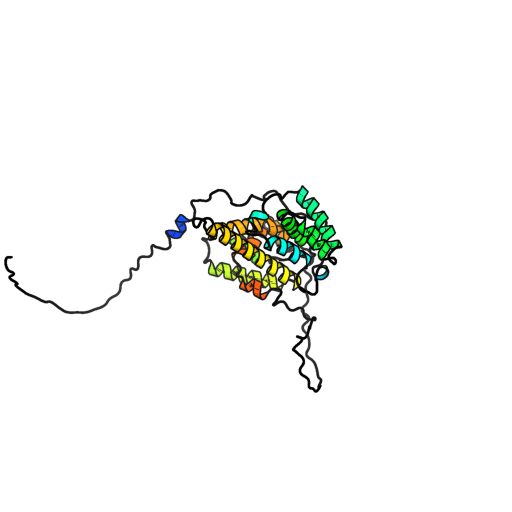 97.12 139 LEU A O 1
ATOM 1065 N N . VAL A 1 140 ? -8.287 1.617 -2.750 1.00 97.12 140 VAL A N 1
ATOM 1066 C CA . VAL A 1 140 ? -7.298 0.967 -1.873 1.00 97.12 140 VAL A CA 1
ATOM 1067 C C . VAL A 1 140 ? -6.551 1.990 -1.006 1.00 97.12 140 VAL A C 1
ATOM 1069 O O . VAL A 1 140 ? -6.424 1.773 0.199 1.00 97.12 140 VAL A O 1
ATOM 1072 N N . GLN A 1 141 ? -6.095 3.115 -1.572 1.00 95.25 141 GLN A N 1
ATOM 1073 C CA . GLN A 1 141 ? -5.447 4.187 -0.796 1.00 95.25 141 GLN A CA 1
ATOM 1074 C C . GLN A 1 141 ? -6.371 4.705 0.312 1.00 95.25 141 GLN A C 1
ATOM 1076 O O . GLN A 1 141 ? -5.999 4.740 1.485 1.00 95.25 141 GLN A O 1
ATOM 1081 N N . LEU A 1 142 ? -7.594 5.085 -0.063 1.00 96.38 142 LEU A N 1
ATOM 1082 C CA . LEU A 1 142 ? -8.596 5.629 0.850 1.00 96.38 142 LEU A CA 1
ATOM 1083 C C . LEU A 1 142 ? -9.012 4.593 1.894 1.00 96.38 142 LEU A C 1
ATOM 1085 O O . LEU A 1 142 ? -9.176 4.932 3.064 1.00 96.38 142 LEU A O 1
ATOM 1089 N N . PHE A 1 143 ? -9.116 3.323 1.500 1.00 97.06 143 PHE A N 1
ATOM 1090 C CA . PHE A 1 143 ? -9.390 2.224 2.412 1.00 97.06 143 PHE A CA 1
ATOM 1091 C C . PHE A 1 143 ? -8.351 2.161 3.528 1.00 97.06 143 PHE A C 1
ATOM 1093 O O . PHE A 1 143 ? -8.730 2.144 4.698 1.00 97.06 143 PHE A O 1
ATOM 1100 N N . PHE A 1 144 ? -7.058 2.195 3.187 1.00 97.06 144 PHE A N 1
ATOM 1101 C CA . PHE A 1 144 ? -6.003 2.187 4.195 1.00 97.06 144 PHE A CA 1
ATOM 1102 C C . PHE A 1 144 ? -6.070 3.404 5.117 1.00 97.06 144 PHE A C 1
ATOM 1104 O O . PHE A 1 144 ? -5.975 3.230 6.326 1.00 97.06 144 PHE A O 1
ATOM 1111 N N . LEU A 1 145 ? -6.325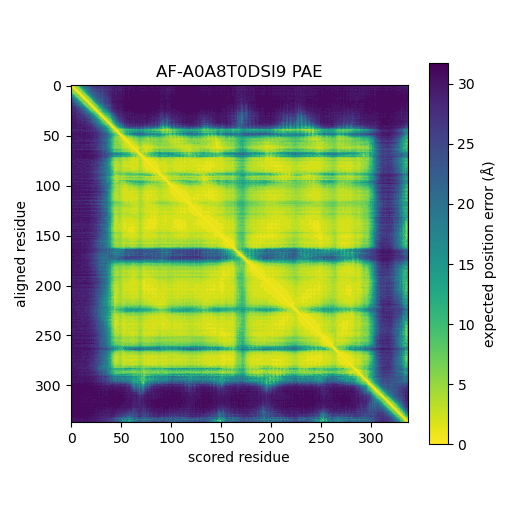 4.602 4.581 1.00 95.44 145 LEU A N 1
ATOM 1112 C CA . LEU A 1 145 ? -6.459 5.830 5.378 1.00 95.44 145 LEU A CA 1
ATOM 1113 C C . LEU A 1 145 ? -7.639 5.801 6.363 1.00 95.44 145 LEU A C 1
ATOM 1115 O O . LEU A 1 145 ? -7.618 6.481 7.391 1.00 95.44 145 LEU A O 1
ATOM 1119 N N . ARG A 1 146 ? -8.690 5.035 6.058 1.00 95.31 146 ARG A N 1
ATOM 1120 C CA . ARG A 1 146 ? -9.848 4.886 6.945 1.00 95.31 146 ARG A CA 1
ATOM 1121 C C . ARG A 1 146 ? -9.659 3.822 8.024 1.00 95.31 146 ARG A C 1
ATOM 1123 O O . ARG A 1 146 ? -10.462 3.799 8.955 1.00 95.31 146 ARG A O 1
ATOM 1130 N N . LEU A 1 147 ? -8.647 2.959 7.931 1.00 95.31 147 LEU A N 1
ATOM 1131 C CA . LEU A 1 147 ? -8.362 1.975 8.979 1.00 95.31 147 LEU A CA 1
ATOM 1132 C C . LEU A 1 147 ? -7.979 2.679 10.282 1.00 95.31 147 LEU A C 1
ATOM 1134 O O . LEU A 1 147 ? -7.305 3.701 10.259 1.00 95.31 147 LEU A O 1
ATOM 1138 N N . GLU A 1 148 ? -8.403 2.124 11.416 1.00 92.88 148 GLU A N 1
ATOM 1139 C CA . GLU A 1 148 ? -8.165 2.671 12.761 1.00 92.88 148 GLU A CA 1
ATOM 1140 C C . GLU A 1 148 ? -6.677 2.926 13.034 1.00 92.88 148 GLU A C 1
ATOM 1142 O O . GLU A 1 148 ? -6.323 3.934 13.643 1.00 92.88 148 GLU A O 1
ATOM 1147 N N . ASP A 1 149 ? -5.823 2.058 12.489 1.00 92.75 149 ASP A N 1
ATOM 1148 C CA . ASP A 1 149 ? -4.373 2.164 12.518 1.00 92.75 149 ASP A CA 1
ATOM 1149 C C . ASP A 1 149 ? -3.795 1.865 11.122 1.00 92.75 149 ASP A C 1
ATOM 1151 O O . ASP A 1 149 ? -4.321 0.996 10.410 1.00 92.75 149 ASP A O 1
ATOM 1155 N N . PRO A 1 150 ? -2.683 2.511 10.726 1.00 95.06 150 PRO A N 1
ATOM 1156 C CA . PRO A 1 150 ? -2.029 2.238 9.452 1.00 95.06 150 PRO A CA 1
ATOM 1157 C C . PRO A 1 150 ? -1.568 0.777 9.357 1.00 95.06 150 PRO A C 1
ATOM 1159 O O . PRO A 1 150 ? -1.144 0.203 10.369 1.00 95.06 150 PRO A O 1
ATOM 1162 N N . PRO A 1 151 ? -1.612 0.160 8.159 1.00 95.81 151 PRO A N 1
ATOM 1163 C CA . PRO A 1 151 ? -1.191 -1.229 7.979 1.00 95.81 151 PRO A CA 1
ATOM 1164 C C . PRO A 1 151 ? 0.238 -1.502 8.447 1.00 95.81 151 PRO A C 1
ATOM 1166 O O . PRO A 1 151 ? 0.523 -2.588 8.946 1.00 95.81 151 PRO A O 1
ATOM 1169 N N . PHE A 1 152 ? 1.135 -0.523 8.310 1.00 97.00 152 PHE A N 1
ATOM 1170 C CA . PHE A 1 152 ? 2.509 -0.628 8.777 1.00 97.00 152 PHE A CA 1
ATOM 1171 C C . PHE A 1 152 ? 2.910 0.604 9.580 1.00 97.00 152 PHE A C 1
ATOM 1173 O O . PHE A 1 152 ? 2.791 1.727 9.104 1.00 97.00 152 PHE A O 1
ATOM 1180 N N . VAL A 1 153 ? 3.449 0.397 10.778 1.00 96.06 153 VAL A N 1
ATOM 1181 C CA . VAL A 1 153 ? 4.007 1.467 11.613 1.00 96.06 153 VAL A CA 1
ATOM 1182 C C . VAL A 1 153 ? 5.522 1.339 11.605 1.00 96.06 153 VAL A C 1
ATOM 1184 O O . VAL A 1 153 ? 6.071 0.354 12.100 1.00 96.06 153 VAL A O 1
ATOM 1187 N N . ALA A 1 154 ? 6.210 2.338 11.056 1.00 94.75 154 ALA A N 1
ATOM 1188 C CA . ALA A 1 154 ? 7.663 2.334 11.012 1.00 94.75 154 ALA A CA 1
ATOM 1189 C C . ALA A 1 154 ? 8.254 2.751 12.367 1.00 94.75 154 ALA A C 1
ATOM 1191 O O . ALA A 1 154 ? 7.958 3.823 12.894 1.00 94.75 154 ALA A O 1
ATOM 1192 N N . SER A 1 155 ? 9.118 1.910 12.935 1.00 92.94 155 SER A N 1
ATOM 1193 C CA . SER A 1 155 ? 9.879 2.275 14.134 1.00 92.94 155 SER A CA 1
ATOM 1194 C C . SER A 1 155 ? 10.907 3.374 13.824 1.00 92.94 155 SER A C 1
ATOM 1196 O O . SER A 1 155 ? 11.404 3.434 12.696 1.00 92.94 155 SER A O 1
ATOM 1198 N N . PRO A 1 156 ? 11.313 4.193 14.817 1.00 90.62 156 PRO A N 1
ATOM 1199 C CA . PRO A 1 156 ? 12.399 5.162 14.645 1.00 90.62 156 PRO A CA 1
ATOM 1200 C C . PRO A 1 156 ? 13.664 4.544 14.035 1.00 90.62 156 PRO A C 1
ATOM 1202 O O . PRO A 1 156 ? 14.226 5.087 13.092 1.00 90.62 156 PRO A O 1
ATOM 1205 N N . ALA A 1 157 ? 14.040 3.342 14.488 1.00 89.00 157 ALA A N 1
ATOM 1206 C CA . ALA A 1 157 ? 15.205 2.624 13.979 1.00 89.00 157 ALA A CA 1
ATOM 1207 C C . ALA A 1 157 ? 15.100 2.284 12.482 1.00 89.00 157 ALA A C 1
ATOM 1209 O O . ALA A 1 157 ? 16.101 2.338 11.767 1.00 89.00 157 ALA A O 1
ATOM 1210 N N . LEU A 1 158 ? 13.902 1.937 11.995 1.00 90.94 158 LEU A N 1
ATOM 1211 C CA . LEU A 1 158 ? 13.674 1.712 10.568 1.00 90.94 158 LEU A CA 1
ATOM 1212 C C . LEU A 1 158 ? 13.733 3.030 9.789 1.00 90.94 158 LEU A C 1
ATOM 1214 O O . LEU A 1 158 ? 14.384 3.087 8.748 1.00 90.94 158 LEU A O 1
ATOM 1218 N N . CYS A 1 159 ? 13.088 4.080 10.297 1.00 90.06 159 CYS A N 1
ATOM 1219 C CA . CYS A 1 159 ? 13.096 5.399 9.670 1.00 90.06 159 CYS A CA 1
ATOM 1220 C C . CYS A 1 159 ? 14.520 5.950 9.505 1.00 90.06 159 CYS A C 1
ATOM 1222 O O . CYS A 1 159 ? 14.865 6.456 8.436 1.00 90.06 159 CYS A O 1
ATOM 1224 N N . ASP A 1 160 ? 15.359 5.806 10.529 1.00 85.38 160 ASP A N 1
ATOM 1225 C CA . ASP A 1 160 ? 16.749 6.261 10.503 1.00 85.38 160 ASP A CA 1
ATOM 1226 C 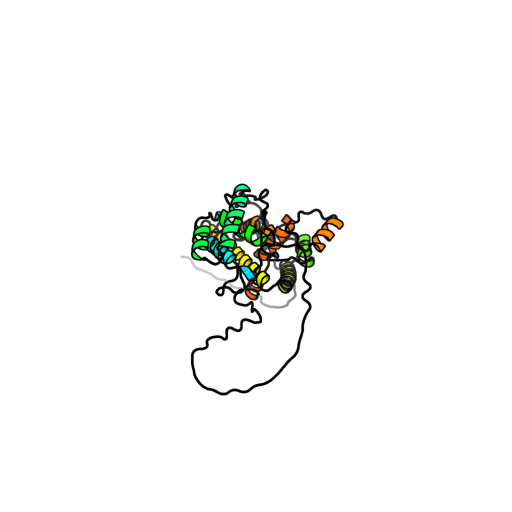C . ASP A 1 160 ? 17.589 5.405 9.544 1.00 85.38 160 ASP A C 1
ATOM 1228 O O . ASP A 1 160 ? 18.324 5.942 8.716 1.00 85.38 160 ASP A O 1
ATOM 1232 N N . ALA A 1 161 ? 17.403 4.078 9.553 1.00 84.38 161 ALA A N 1
ATOM 1233 C CA . ALA A 1 161 ? 18.087 3.178 8.622 1.00 84.38 161 ALA A CA 1
ATOM 1234 C C . ALA A 1 161 ? 17.769 3.481 7.146 1.00 84.38 161 ALA A C 1
ATOM 1236 O O . ALA A 1 161 ? 18.639 3.320 6.287 1.00 84.38 161 ALA A O 1
ATOM 1237 N N . VAL A 1 162 ? 16.541 3.914 6.848 1.00 86.75 162 VAL A N 1
ATOM 1238 C CA . VAL A 1 162 ? 16.129 4.341 5.503 1.00 86.75 162 VAL A CA 1
ATOM 1239 C C . VAL A 1 162 ? 16.722 5.716 5.164 1.00 86.75 162 VAL A C 1
ATOM 1241 O O . VAL A 1 162 ? 17.383 5.855 4.131 1.00 86.75 162 VAL A O 1
ATOM 1244 N N . SER A 1 163 ? 16.580 6.688 6.073 1.00 78.50 163 SER A N 1
ATOM 1245 C CA . SER A 1 163 ? 17.032 8.078 5.888 1.00 78.50 163 SER A CA 1
ATOM 1246 C C . SER A 1 163 ? 18.547 8.206 5.698 1.00 78.50 163 SER A C 1
ATOM 1248 O O . SER A 1 163 ? 19.018 9.042 4.928 1.00 78.50 163 SER A O 1
ATOM 1250 N N . GLU A 1 164 ? 19.338 7.379 6.385 1.00 69.31 164 GLU A N 1
ATOM 1251 C CA . GLU A 1 164 ? 20.802 7.397 6.294 1.00 69.31 164 GLU A CA 1
ATOM 1252 C C . GLU A 1 164 ? 21.327 6.962 4.917 1.00 69.31 164 GLU A C 1
ATOM 1254 O O . GLU A 1 164 ? 22.449 7.319 4.539 1.00 69.31 164 GLU A O 1
ATOM 1259 N N . GLN A 1 165 ? 20.565 6.148 4.177 1.00 60.56 165 GLN A N 1
ATOM 1260 C CA . GLN A 1 165 ? 21.161 5.293 3.148 1.00 60.56 165 GLN A CA 1
ATOM 1261 C C . GLN A 1 165 ? 20.620 5.491 1.742 1.00 60.56 165 GLN A C 1
ATOM 1263 O O . GLN A 1 165 ? 21.341 5.137 0.810 1.00 60.56 165 GLN A O 1
ATOM 1268 N N . GLY A 1 166 ? 19.427 6.080 1.566 1.00 55.19 166 GLY A N 1
ATOM 1269 C CA . GLY A 1 166 ? 18.859 6.383 0.247 1.00 55.19 166 GLY A CA 1
ATOM 1270 C C . GLY A 1 166 ? 19.092 5.237 -0.738 1.00 55.19 166 GLY A C 1
ATOM 1271 O O . GLY A 1 166 ? 19.723 5.435 -1.769 1.00 55.19 166 GLY A O 1
ATOM 1272 N N . VAL A 1 167 ? 18.706 4.011 -0.371 1.00 52.09 167 VAL A N 1
ATOM 1273 C CA . VAL A 1 167 ? 19.194 2.752 -0.979 1.00 52.09 167 VAL A CA 1
ATOM 1274 C C . VAL A 1 167 ? 19.023 2.714 -2.502 1.00 52.09 167 VAL A C 1
ATOM 1276 O O . VAL A 1 167 ? 19.890 2.221 -3.221 1.00 52.09 167 VAL A O 1
ATOM 1279 N N . PHE A 1 168 ? 17.929 3.296 -2.993 1.00 52.41 168 PHE A N 1
ATOM 1280 C CA . PHE A 1 168 ? 17.593 3.405 -4.416 1.00 52.41 168 PHE A CA 1
ATOM 1281 C C . PHE A 1 168 ? 18.145 4.668 -5.101 1.00 52.41 168 PHE A C 1
ATOM 1283 O O . PHE A 1 168 ? 18.009 4.818 -6.313 1.00 52.41 168 PHE A O 1
ATOM 1290 N N . LEU A 1 169 ? 18.757 5.572 -4.334 1.00 48.19 169 LEU A N 1
ATOM 1291 C CA . LEU A 1 169 ? 19.330 6.849 -4.768 1.00 48.19 169 LEU A CA 1
ATOM 1292 C C . LEU A 1 169 ? 20.869 6.877 -4.657 1.00 48.19 169 LEU A C 1
ATOM 1294 O O . LEU A 1 169 ? 21.517 7.663 -5.344 1.00 48.19 169 LEU A O 1
ATOM 1298 N N . ARG A 1 170 ? 21.486 6.053 -3.792 1.00 49.56 170 ARG A N 1
ATOM 1299 C CA . ARG A 1 170 ? 22.935 6.058 -3.498 1.00 49.56 170 ARG A CA 1
ATOM 1300 C C . ARG A 1 170 ? 23.496 4.652 -3.196 1.00 49.56 170 ARG A C 1
ATOM 1302 O O . ARG A 1 170 ? 23.930 4.388 -2.076 1.00 49.56 170 ARG A O 1
ATOM 1309 N N . PRO A 1 171 ? 23.617 3.761 -4.197 1.00 49.81 171 PRO A N 1
ATOM 1310 C CA . PRO A 1 171 ? 24.049 2.367 -4.006 1.00 49.81 171 PRO A CA 1
ATOM 1311 C C . PRO A 1 171 ? 25.515 2.165 -3.555 1.00 49.81 171 PRO A C 1
ATOM 1313 O O . PRO A 1 171 ? 25.940 1.031 -3.359 1.00 49.81 171 PRO A O 1
ATOM 1316 N N . ARG A 1 172 ? 26.320 3.227 -3.394 1.00 49.19 172 ARG A N 1
ATOM 1317 C CA . ARG A 1 172 ? 27.787 3.133 -3.228 1.00 49.19 172 ARG A CA 1
ATOM 1318 C C . ARG A 1 172 ? 28.306 3.084 -1.778 1.00 49.19 172 ARG A C 1
ATOM 1320 O O . ARG A 1 172 ? 29.518 3.028 -1.603 1.00 49.19 172 ARG A O 1
ATOM 1327 N N . LYS A 1 173 ? 27.455 3.153 -0.742 1.00 48.66 173 LYS A N 1
ATOM 1328 C CA . LYS A 1 173 ? 27.919 3.431 0.641 1.00 48.66 173 LYS A CA 1
ATOM 1329 C C . LYS A 1 173 ? 27.997 2.243 1.614 1.00 48.66 173 LYS A C 1
ATOM 1331 O O . LYS A 1 173 ? 28.650 2.386 2.640 1.00 48.66 173 LYS A O 1
ATOM 1336 N N . LEU A 1 174 ? 27.419 1.080 1.310 1.00 54.53 174 LEU A N 1
ATOM 1337 C CA . LEU A 1 174 ? 27.545 -0.141 2.125 1.00 54.53 174 LEU A CA 1
ATOM 1338 C C . LEU A 1 174 ? 27.454 -1.396 1.255 1.00 54.53 174 LEU A C 1
ATOM 1340 O O . LEU A 1 174 ? 26.889 -1.360 0.161 1.00 54.53 174 LEU A O 1
ATOM 1344 N N . SER A 1 175 ? 27.964 -2.527 1.759 1.00 59.62 175 SER A N 1
ATOM 1345 C CA . SER A 1 175 ? 27.675 -3.819 1.139 1.00 59.62 175 SER A CA 1
ATOM 1346 C C . SER A 1 175 ? 26.150 -4.019 1.140 1.00 59.62 175 SER A C 1
ATOM 1348 O O . SER A 1 175 ? 25.486 -3.918 2.177 1.00 59.62 175 SER A O 1
ATOM 1350 N N . ARG A 1 176 ? 25.564 -4.276 -0.039 1.00 64.25 176 ARG A N 1
ATOM 1351 C CA . ARG A 1 176 ? 24.106 -4.443 -0.217 1.00 64.25 176 ARG A CA 1
ATOM 1352 C C . ARG A 1 176 ? 23.525 -5.506 0.728 1.00 64.25 176 ARG A C 1
ATOM 1354 O O . ARG A 1 176 ? 22.362 -5.424 1.115 1.00 64.25 176 ARG A O 1
ATOM 1361 N N . LYS A 1 177 ? 24.351 -6.482 1.123 1.00 67.19 177 LYS A N 1
ATOM 1362 C CA . LYS A 1 177 ? 24.003 -7.590 2.017 1.00 67.19 177 LYS A CA 1
ATOM 1363 C C . LYS A 1 177 ? 23.814 -7.141 3.469 1.00 67.19 177 LYS A C 1
ATOM 1365 O O . LYS A 1 177 ? 22.815 -7.512 4.084 1.00 67.19 177 LYS A O 1
ATOM 1370 N N . ASP A 1 178 ? 24.719 -6.320 4.000 1.00 73.12 178 ASP A N 1
ATOM 1371 C CA . ASP A 1 178 ? 24.626 -5.844 5.388 1.00 73.12 178 ASP A CA 1
ATOM 1372 C C . ASP A 1 178 ? 23.426 -4.913 5.562 1.00 73.12 178 ASP A C 1
ATOM 1374 O O . ASP A 1 178 ? 22.671 -5.030 6.529 1.00 73.12 178 ASP A O 1
ATOM 1378 N N . LEU A 1 179 ? 23.193 -4.059 4.567 1.00 74.44 179 LEU A N 1
ATOM 1379 C CA . LEU A 1 179 ? 22.038 -3.173 4.501 1.00 74.44 179 LEU A CA 1
ATOM 1380 C C . LEU A 1 179 ? 20.712 -3.941 4.455 1.00 74.44 179 LEU A C 1
ATOM 1382 O O . LEU A 1 179 ? 19.837 -3.706 5.288 1.00 74.44 179 LEU A O 1
ATOM 1386 N N . ALA A 1 180 ? 20.582 -4.910 3.544 1.00 77.19 180 ALA A N 1
ATOM 1387 C CA . ALA A 1 180 ? 19.391 -5.752 3.469 1.00 77.19 180 ALA A CA 1
ATOM 1388 C C . ALA A 1 180 ? 19.138 -6.495 4.792 1.00 77.19 180 ALA A C 1
ATOM 1390 O O . ALA A 1 180 ? 17.989 -6.626 5.214 1.00 77.19 180 ALA A O 1
ATOM 1391 N N . SER A 1 181 ? 20.196 -6.928 5.489 1.00 82.44 181 SER A N 1
ATOM 1392 C CA . SER A 1 181 ? 20.071 -7.583 6.795 1.00 82.44 181 SER A CA 1
ATOM 1393 C C . SER A 1 181 ? 19.578 -6.633 7.897 1.00 82.44 181 SER A C 1
ATOM 1395 O O . SER A 1 181 ? 18.696 -7.012 8.671 1.00 82.44 181 SER A O 1
ATOM 1397 N N . ARG A 1 182 ? 20.089 -5.390 7.941 1.00 84.38 182 ARG A N 1
ATOM 1398 C CA . ARG A 1 182 ? 19.663 -4.349 8.892 1.00 84.38 182 ARG A CA 1
ATOM 1399 C C . ARG A 1 182 ? 18.200 -3.980 8.673 1.00 84.38 182 ARG A C 1
ATOM 1401 O O . ARG A 1 182 ? 17.427 -4.003 9.626 1.00 84.38 182 ARG A O 1
ATOM 1408 N N . LEU A 1 183 ? 17.816 -3.715 7.423 1.00 87.44 183 LEU A N 1
ATOM 1409 C CA . LEU A 1 183 ? 16.435 -3.394 7.058 1.00 87.44 183 LEU A CA 1
ATOM 1410 C C . LEU A 1 183 ? 15.492 -4.566 7.337 1.00 87.44 183 LEU A C 1
ATOM 1412 O O . LEU A 1 183 ? 14.413 -4.359 7.882 1.00 87.44 183 LEU A O 1
ATOM 1416 N N . SER A 1 184 ? 15.911 -5.801 7.047 1.00 87.62 184 SER A N 1
ATOM 1417 C CA . SER A 1 184 ? 15.119 -6.998 7.363 1.00 87.62 184 SER A CA 1
ATOM 1418 C C . SER A 1 184 ? 14.900 -7.164 8.860 1.00 87.62 184 SER A C 1
ATOM 1420 O O . SER A 1 184 ? 13.792 -7.491 9.273 1.00 87.62 184 SER A O 1
ATOM 1422 N N . ARG A 1 185 ? 15.926 -6.920 9.683 1.00 88.56 185 ARG A N 1
ATOM 1423 C CA . ARG A 1 185 ? 15.794 -6.969 11.143 1.00 88.56 185 ARG A CA 1
ATOM 1424 C C . ARG A 1 185 ? 14.829 -5.896 11.642 1.00 88.56 185 ARG A C 1
ATOM 1426 O O . ARG A 1 185 ? 13.833 -6.242 12.261 1.00 88.56 185 ARG A O 1
ATOM 1433 N N . ALA A 1 186 ? 15.062 -4.638 11.270 1.00 90.62 186 ALA A N 1
ATOM 1434 C CA . ALA A 1 186 ? 14.206 -3.524 11.671 1.00 90.62 186 ALA A CA 1
ATOM 1435 C C . ALA A 1 186 ? 12.749 -3.711 11.210 1.00 90.62 186 ALA A C 1
ATOM 1437 O O . ALA A 1 186 ? 11.821 -3.392 11.948 1.00 90.62 186 ALA A O 1
ATOM 1438 N N . THR A 1 187 ? 12.531 -4.280 10.020 1.00 92.31 187 THR A N 1
ATOM 1439 C CA . THR A 1 187 ? 11.186 -4.594 9.512 1.00 92.31 187 THR A CA 1
ATOM 1440 C C . THR A 1 187 ? 10.503 -5.670 10.353 1.00 92.31 187 THR A C 1
ATOM 1442 O O . THR A 1 187 ? 9.338 -5.507 10.700 1.00 92.31 187 THR A O 1
ATOM 1445 N N . ARG A 1 188 ? 11.207 -6.748 10.729 1.00 91.12 188 ARG A N 1
ATOM 1446 C CA . ARG A 1 188 ? 10.649 -7.787 11.615 1.00 91.12 188 ARG A CA 1
ATOM 1447 C C . ARG A 1 188 ? 10.301 -7.234 12.991 1.00 91.12 188 ARG A C 1
ATOM 1449 O O . ARG A 1 188 ? 9.244 -7.572 13.513 1.00 91.12 188 ARG A O 1
ATOM 1456 N N . ASP A 1 189 ? 11.144 -6.362 13.534 1.00 90.81 189 ASP A N 1
ATOM 1457 C CA . ASP A 1 189 ? 10.876 -5.702 14.812 1.00 90.81 189 ASP A CA 1
ATOM 1458 C C . ASP A 1 189 ? 9.591 -4.861 14.711 1.00 90.81 189 ASP A C 1
ATOM 1460 O O . ASP A 1 189 ? 8.703 -4.986 15.556 1.00 90.81 189 ASP A O 1
ATOM 1464 N N . CYS A 1 190 ? 9.421 -4.101 13.618 1.00 93.75 190 CYS A N 1
ATOM 1465 C CA . CYS A 1 190 ? 8.173 -3.380 13.348 1.00 93.75 190 CYS A CA 1
ATOM 1466 C C . CYS A 1 190 ? 6.982 -4.345 13.291 1.00 93.75 190 CYS A C 1
ATOM 1468 O O . CYS A 1 190 ? 6.030 -4.157 14.041 1.00 93.75 190 CYS A O 1
ATOM 1470 N N . LEU A 1 191 ? 7.056 -5.412 12.484 1.00 92.25 191 LEU A N 1
ATOM 1471 C CA . LEU A 1 191 ? 5.977 -6.398 12.342 1.00 92.25 191 LEU A CA 1
ATOM 1472 C C . LEU A 1 191 ? 5.567 -7.019 13.681 1.00 92.25 191 LEU A C 1
ATOM 1474 O O . LEU A 1 191 ? 4.378 -7.103 13.963 1.00 92.25 191 LEU A O 1
ATOM 1478 N N . SER A 1 192 ? 6.526 -7.379 14.537 1.00 90.44 192 SER A N 1
ATOM 1479 C CA . SER A 1 192 ? 6.237 -7.971 15.851 1.00 90.44 192 SER A CA 1
ATOM 1480 C C . SER A 1 192 ? 5.478 -7.046 16.810 1.00 90.44 192 SER A C 1
ATOM 1482 O O . SER A 1 192 ? 4.831 -7.528 17.737 1.00 90.44 192 SER A O 1
ATOM 1484 N N . SER A 1 193 ? 5.533 -5.729 16.584 1.00 89.69 193 SER A N 1
ATOM 1485 C CA . SER A 1 193 ? 4.778 -4.738 17.358 1.00 89.69 193 SER A CA 1
ATOM 1486 C C . SER A 1 193 ? 3.357 -4.491 16.833 1.00 89.69 193 SER A C 1
ATOM 1488 O O . SER A 1 193 ? 2.545 -3.886 17.532 1.00 89.69 193 SER A O 1
ATOM 1490 N N . LEU A 1 194 ? 3.047 -4.951 15.616 1.00 92.25 194 LEU A N 1
ATOM 1491 C CA . LEU A 1 194 ? 1.745 -4.765 14.978 1.00 92.25 194 LEU A CA 1
ATOM 1492 C C . LEU A 1 194 ? 0.738 -5.821 15.438 1.00 92.25 194 LEU A C 1
ATOM 1494 O O . LEU A 1 194 ? 1.098 -6.938 15.817 1.00 92.25 194 LEU A O 1
ATOM 1498 N N . THR A 1 195 ? -0.550 -5.504 15.329 1.00 91.81 195 THR A N 1
ATOM 1499 C CA . THR A 1 195 ? -1.607 -6.509 15.502 1.00 91.81 195 THR A CA 1
ATOM 1500 C C . THR A 1 195 ? -1.558 -7.564 14.392 1.00 91.81 195 THR A C 1
ATOM 1502 O O . THR A 1 195 ? -1.088 -7.293 13.288 1.00 91.81 195 THR A O 1
ATOM 1505 N N . VAL A 1 196 ? -2.107 -8.757 14.646 1.00 89.25 196 VAL A N 1
ATOM 1506 C CA . VAL A 1 196 ? -2.191 -9.833 13.635 1.00 89.25 196 VAL A CA 1
ATOM 1507 C C . VAL A 1 196 ? -2.879 -9.352 12.348 1.00 89.25 196 VAL A C 1
ATOM 1509 O O . VAL A 1 196 ? -2.431 -9.681 11.254 1.00 89.25 196 VAL A O 1
ATOM 1512 N N . TYR A 1 197 ? -3.912 -8.512 12.466 1.00 90.94 197 TYR A N 1
ATOM 1513 C CA . TYR A 1 197 ? -4.633 -7.963 11.314 1.00 90.94 197 TYR A CA 1
ATOM 1514 C C . TYR A 1 197 ? -3.775 -7.004 10.486 1.00 90.94 197 TYR A C 1
ATOM 1516 O O . TYR A 1 197 ? -3.770 -7.091 9.260 1.00 90.94 197 TYR A O 1
ATOM 1524 N N . GLN A 1 198 ? -3.006 -6.126 11.138 1.00 93.31 198 GLN A N 1
ATOM 1525 C CA . GLN A 1 198 ? -2.046 -5.252 10.458 1.00 93.31 198 GLN A CA 1
ATOM 1526 C C . GLN A 1 198 ? -0.949 -6.072 9.771 1.00 93.31 198 GLN A C 1
ATOM 1528 O O . GLN A 1 198 ? -0.697 -5.860 8.588 1.00 93.31 198 GLN A O 1
ATOM 1533 N N . GLN A 1 199 ? -0.362 -7.054 10.471 1.00 92.56 199 GLN A N 1
ATOM 1534 C CA . GLN A 1 199 ? 0.669 -7.942 9.916 1.00 92.56 199 GLN A CA 1
ATOM 1535 C C . GLN A 1 199 ? 0.173 -8.679 8.668 1.00 92.56 199 GLN A C 1
ATOM 1537 O O . GLN A 1 199 ? 0.858 -8.671 7.644 1.00 92.56 199 GLN A O 1
ATOM 1542 N N . ALA A 1 200 ? -1.026 -9.265 8.724 1.00 90.56 200 ALA A N 1
ATOM 1543 C CA . ALA A 1 200 ? -1.624 -9.961 7.590 1.00 90.56 200 ALA A CA 1
ATOM 1544 C C . ALA A 1 200 ? -1.920 -8.999 6.431 1.00 90.56 200 ALA A C 1
ATOM 1546 O O . ALA A 1 200 ? -1.588 -9.292 5.284 1.00 90.56 200 ALA A O 1
ATOM 1547 N N . THR A 1 201 ? -2.490 -7.830 6.738 1.00 93.56 201 THR A N 1
ATOM 1548 C CA . THR A 1 201 ? -2.866 -6.806 5.753 1.00 93.56 201 THR A CA 1
ATOM 1549 C C . THR A 1 201 ? -1.649 -6.272 4.999 1.00 93.56 201 THR A C 1
ATOM 1551 O O . THR A 1 201 ? -1.638 -6.297 3.767 1.00 93.56 201 THR A O 1
ATOM 1554 N N . VAL A 1 202 ? -0.601 -5.832 5.710 1.00 95.00 202 VAL A N 1
ATOM 1555 C CA . VAL A 1 202 ? 0.621 -5.325 5.067 1.00 95.00 202 VAL A CA 1
ATOM 1556 C C . VAL A 1 202 ? 1.334 -6.431 4.297 1.00 95.00 202 VAL A C 1
ATOM 1558 O O . VAL A 1 202 ? 1.749 -6.209 3.163 1.00 95.00 202 VAL A O 1
ATOM 1561 N N . SER A 1 203 ? 1.434 -7.638 4.860 1.00 92.81 203 SER A N 1
ATOM 1562 C CA . SER A 1 203 ? 2.136 -8.745 4.205 1.00 92.81 203 SER A CA 1
ATOM 1563 C C . SER A 1 203 ? 1.430 -9.177 2.927 1.00 92.81 203 SER A C 1
ATOM 1565 O O . SER A 1 203 ? 2.098 -9.434 1.928 1.00 92.81 203 SER A O 1
ATOM 1567 N N . TYR A 1 204 ? 0.097 -9.233 2.938 1.00 92.56 204 TYR A N 1
ATOM 1568 C CA . TYR A 1 204 ? -0.704 -9.508 1.750 1.00 92.56 204 TYR A CA 1
ATOM 1569 C C . TYR A 1 204 ? -0.497 -8.446 0.680 1.00 92.56 204 TYR A C 1
ATOM 1571 O O . TYR A 1 204 ? -0.157 -8.772 -0.455 1.00 92.56 204 TYR A O 1
ATOM 1579 N N . PHE A 1 205 ? -0.650 -7.173 1.043 1.00 95.56 205 PHE A N 1
ATOM 1580 C CA . PHE A 1 205 ? -0.555 -6.094 0.072 1.00 95.56 205 PHE A CA 1
ATOM 1581 C C . PHE A 1 205 ? 0.856 -5.965 -0.519 1.00 95.56 205 PHE A C 1
ATOM 1583 O O . PHE A 1 205 ? 1.005 -5.875 -1.735 1.00 95.56 205 PHE A O 1
ATOM 1590 N N . VAL A 1 206 ? 1.907 -6.057 0.305 1.00 95.62 206 VAL A N 1
ATOM 1591 C CA . VAL A 1 206 ? 3.300 -6.012 -0.171 1.00 95.62 206 VAL A CA 1
ATOM 1592 C C . VAL A 1 206 ? 3.606 -7.175 -1.118 1.00 95.62 206 VAL A C 1
ATOM 1594 O O . VAL A 1 206 ? 4.224 -6.953 -2.159 1.00 95.62 206 VAL A O 1
ATOM 1597 N N . GLN A 1 207 ? 3.133 -8.394 -0.826 1.00 92.69 207 GLN A N 1
ATOM 1598 C CA . GLN A 1 207 ? 3.284 -9.538 -1.740 1.00 92.69 207 GLN A CA 1
ATOM 1599 C C . GLN A 1 207 ? 2.609 -9.287 -3.094 1.00 92.69 207 GLN A C 1
ATOM 1601 O O . GLN A 1 207 ? 3.158 -9.639 -4.140 1.00 92.69 207 GLN A O 1
ATOM 1606 N N . ARG A 1 208 ? 1.439 -8.642 -3.092 1.00 93.50 208 ARG A N 1
ATOM 1607 C CA . ARG A 1 208 ? 0.709 -8.292 -4.317 1.00 93.50 208 ARG A CA 1
ATOM 1608 C C . ARG A 1 208 ? 1.461 -7.235 -5.119 1.00 93.50 208 ARG A C 1
ATOM 1610 O O . ARG A 1 208 ? 1.697 -7.446 -6.303 1.00 93.50 208 ARG A O 1
ATOM 1617 N N . CYS A 1 209 ? 1.987 -6.195 -4.471 1.00 95.81 209 CYS A N 1
ATOM 1618 C CA . CYS A 1 209 ? 2.868 -5.223 -5.123 1.00 95.81 209 CYS A CA 1
ATOM 1619 C C . CYS A 1 209 ? 4.128 -5.868 -5.723 1.00 95.81 209 CYS A C 1
ATOM 1621 O O . CYS A 1 209 ? 4.497 -5.549 -6.851 1.00 95.81 209 CYS A O 1
ATOM 1623 N N . GLN A 1 210 ? 4.771 -6.809 -5.018 1.00 93.25 210 GLN A N 1
ATOM 1624 C CA . GLN A 1 210 ? 5.917 -7.555 -5.557 1.00 93.25 210 GLN A CA 1
ATOM 1625 C C . GLN A 1 210 ? 5.536 -8.321 -6.832 1.00 93.25 210 GLN A C 1
ATOM 1627 O O . GLN A 1 210 ? 6.252 -8.252 -7.834 1.00 93.25 210 GLN A O 1
ATOM 1632 N N . ARG A 1 211 ? 4.381 -8.997 -6.823 1.00 92.88 211 ARG A N 1
ATOM 1633 C CA . ARG A 1 211 ? 3.849 -9.718 -7.986 1.00 92.88 211 ARG A CA 1
ATOM 1634 C C . ARG A 1 211 ? 3.501 -8.780 -9.146 1.00 92.88 211 ARG A C 1
ATOM 1636 O O . ARG A 1 211 ? 3.779 -9.118 -10.296 1.00 92.88 211 ARG A O 1
ATOM 1643 N N . TRP A 1 212 ? 2.933 -7.609 -8.871 1.00 94.75 212 TRP A N 1
ATOM 1644 C CA . TRP A 1 212 ? 2.641 -6.589 -9.883 1.00 94.75 212 TRP A CA 1
ATOM 1645 C C . TRP A 1 212 ? 3.913 -6.104 -10.573 1.00 94.75 212 TRP A C 1
ATOM 1647 O O . TRP A 1 212 ? 3.989 -6.141 -11.800 1.00 94.75 212 TRP A O 1
ATOM 1657 N N . CYS A 1 213 ? 4.948 -5.760 -9.802 1.00 92.94 213 CYS A N 1
ATOM 1658 C CA . CYS A 1 213 ? 6.243 -5.358 -10.351 1.00 92.94 213 CYS A CA 1
ATOM 1659 C C . CYS A 1 213 ? 6.889 -6.473 -11.189 1.00 92.94 213 CYS A C 1
ATOM 1661 O O . CYS A 1 213 ? 7.448 -6.206 -12.249 1.00 92.94 213 CYS A O 1
ATOM 1663 N N . GLN A 1 214 ? 6.801 -7.733 -10.751 1.00 92.00 214 GLN A N 1
ATOM 1664 C CA . GLN A 1 214 ? 7.294 -8.877 -11.530 1.00 92.00 214 GLN A CA 1
ATOM 1665 C C . GLN A 1 214 ? 6.509 -9.072 -12.834 1.00 92.00 214 GLN A C 1
ATOM 1667 O O . GLN A 1 214 ? 7.100 -9.392 -13.864 1.00 92.00 214 GLN A O 1
ATOM 1672 N N . SER A 1 215 ? 5.193 -8.847 -12.804 1.00 92.25 215 SER A N 1
ATOM 1673 C CA . SER A 1 215 ? 4.322 -8.955 -13.980 1.00 92.25 215 SER A CA 1
ATOM 1674 C C . SER A 1 215 ? 4.621 -7.863 -15.011 1.00 92.25 215 SER A C 1
ATOM 1676 O O . SER A 1 215 ? 4.663 -8.155 -16.202 1.00 92.25 215 SER A O 1
ATOM 1678 N N . GLU A 1 216 ? 4.909 -6.635 -14.565 1.00 91.19 216 GLU A N 1
ATOM 1679 C CA . GLU A 1 216 ? 5.404 -5.549 -15.428 1.00 91.19 216 GLU A CA 1
ATOM 1680 C C . GLU A 1 216 ? 6.718 -5.926 -16.118 1.00 91.19 216 GLU A C 1
ATOM 1682 O O . GLU A 1 216 ? 6.843 -5.826 -17.339 1.00 91.19 216 GLU A O 1
ATOM 1687 N N . VAL A 1 217 ? 7.692 -6.423 -15.349 1.00 90.81 217 VAL A N 1
ATOM 1688 C CA . VAL A 1 217 ? 8.987 -6.866 -15.884 1.00 90.81 217 VAL A CA 1
ATOM 1689 C C . VAL A 1 217 ? 8.800 -7.954 -16.940 1.00 90.81 217 VAL A C 1
ATOM 1691 O O . VAL A 1 217 ? 9.337 -7.840 -18.041 1.00 90.81 217 VAL A O 1
ATOM 1694 N N . ALA A 1 218 ? 8.015 -8.988 -16.629 1.00 89.88 218 ALA A N 1
ATOM 1695 C CA . ALA A 1 218 ? 7.750 -10.085 -17.554 1.00 89.88 218 ALA A CA 1
ATOM 1696 C C . ALA A 1 218 ? 7.068 -9.597 -18.841 1.00 89.88 218 ALA A C 1
ATOM 1698 O O . ALA A 1 218 ? 7.446 -10.013 -19.936 1.00 89.88 218 ALA A O 1
ATOM 1699 N N . TYR A 1 219 ? 6.098 -8.689 -18.724 1.00 90.81 219 TYR A N 1
ATOM 1700 C CA . TYR A 1 219 ? 5.378 -8.139 -19.866 1.00 90.81 219 TYR A CA 1
ATOM 1701 C C . TYR A 1 219 ? 6.283 -7.335 -20.807 1.00 90.81 219 TYR A C 1
ATOM 1703 O O . TYR A 1 219 ? 6.244 -7.557 -22.019 1.00 90.81 219 TYR A O 1
ATOM 1711 N N . TYR A 1 220 ? 7.114 -6.432 -20.277 1.00 87.75 220 TYR A N 1
ATOM 1712 C CA . TYR A 1 220 ? 7.991 -5.606 -21.112 1.00 87.75 220 TYR A CA 1
ATOM 1713 C C . TYR A 1 220 ? 9.138 -6.404 -21.731 1.00 87.75 220 TYR A C 1
ATOM 1715 O O . TYR A 1 220 ? 9.389 -6.245 -22.923 1.00 87.75 220 TYR A O 1
ATOM 1723 N N . ILE A 1 221 ? 9.771 -7.315 -20.983 1.00 86.50 221 ILE A N 1
ATOM 1724 C CA . ILE A 1 221 ? 10.842 -8.173 -21.523 1.00 86.50 221 ILE A CA 1
ATOM 1725 C C . ILE A 1 221 ? 10.316 -9.081 -22.637 1.00 86.50 221 ILE A C 1
ATOM 1727 O O . ILE A 1 221 ? 11.005 -9.291 -23.632 1.00 86.50 221 ILE A O 1
ATOM 1731 N N . ASN A 1 222 ? 9.094 -9.605 -22.498 1.00 87.88 222 ASN A N 1
ATOM 1732 C CA . ASN A 1 222 ? 8.483 -10.443 -23.530 1.00 87.88 222 ASN A CA 1
ATOM 1733 C C . ASN A 1 222 ? 8.165 -9.660 -24.819 1.00 87.88 222 ASN A C 1
ATOM 1735 O O . ASN A 1 222 ? 8.087 -10.242 -25.896 1.00 87.88 222 ASN A O 1
ATOM 1739 N N . ARG A 1 223 ? 7.967 -8.339 -24.723 1.00 85.44 223 ARG A N 1
ATOM 1740 C CA . ARG A 1 223 ? 7.727 -7.469 -25.884 1.00 85.44 223 ARG A CA 1
ATOM 1741 C C . ARG A 1 223 ? 9.013 -6.990 -26.542 1.00 85.44 223 ARG A C 1
ATOM 1743 O O . ARG A 1 223 ? 9.063 -6.909 -27.765 1.00 85.44 223 ARG A O 1
ATOM 1750 N N . ASP A 1 224 ? 10.015 -6.652 -25.741 1.00 82.88 224 ASP A N 1
ATOM 1751 C CA . ASP A 1 224 ? 11.321 -6.213 -26.211 1.00 82.88 224 ASP A CA 1
ATOM 1752 C C . ASP A 1 224 ? 12.394 -6.584 -25.178 1.00 82.88 224 ASP A C 1
ATOM 1754 O O . ASP A 1 224 ? 12.449 -6.063 -24.061 1.00 82.88 224 ASP A O 1
ATOM 1758 N N . THR A 1 225 ? 13.285 -7.494 -25.570 1.00 79.88 225 THR A N 1
ATOM 1759 C CA . THR A 1 225 ? 14.369 -7.991 -24.716 1.00 79.88 225 THR A CA 1
ATOM 1760 C C . THR A 1 225 ? 15.432 -6.933 -24.410 1.00 79.88 225 THR A C 1
ATOM 1762 O O . THR A 1 225 ? 16.301 -7.178 -23.576 1.00 79.88 225 THR A O 1
ATOM 1765 N N . ALA A 1 226 ? 15.393 -5.769 -25.068 1.00 82.38 226 ALA A N 1
ATOM 1766 C CA . ALA A 1 226 ? 16.259 -4.638 -24.752 1.00 82.38 226 ALA A CA 1
ATOM 1767 C C . ALA A 1 226 ? 15.846 -3.902 -23.462 1.00 82.38 226 ALA A C 1
ATOM 1769 O O . ALA A 1 226 ? 16.632 -3.105 -22.943 1.00 82.38 226 ALA A O 1
ATOM 1770 N N . PHE A 1 227 ? 14.647 -4.155 -22.915 1.00 81.12 227 PHE A N 1
ATOM 1771 C CA . PHE A 1 227 ? 14.245 -3.576 -21.633 1.00 81.12 227 PHE A CA 1
ATOM 1772 C C . PHE A 1 227 ? 15.068 -4.136 -20.469 1.00 81.12 227 PHE A C 1
ATOM 1774 O O . PHE A 1 227 ? 15.216 -5.343 -20.281 1.00 81.12 227 PHE A O 1
ATOM 1781 N N . SER A 1 228 ? 15.568 -3.233 -19.624 1.00 85.75 228 SER A N 1
ATOM 1782 C CA . SER A 1 228 ? 16.263 -3.603 -18.391 1.00 85.75 228 SER A CA 1
ATOM 1783 C C . SER A 1 228 ? 15.260 -4.050 -17.329 1.00 85.75 228 SER A C 1
ATOM 1785 O O . SER A 1 228 ? 14.536 -3.224 -16.772 1.00 85.75 228 SER A O 1
ATOM 1787 N N . ALA A 1 229 ? 15.286 -5.343 -16.988 1.00 85.38 229 ALA A N 1
ATOM 1788 C CA . ALA A 1 229 ? 14.481 -5.931 -15.914 1.00 85.38 229 ALA A CA 1
ATOM 1789 C C . ALA A 1 229 ? 14.581 -5.131 -14.605 1.00 85.38 229 ALA A C 1
ATOM 1791 O O . ALA A 1 229 ? 13.580 -4.833 -13.955 1.00 85.38 229 ALA A O 1
ATOM 1792 N N . THR A 1 230 ? 15.808 -4.750 -14.244 1.00 85.81 230 THR A N 1
ATOM 1793 C CA . THR A 1 230 ? 16.103 -3.984 -13.033 1.00 85.81 230 THR A CA 1
ATOM 1794 C C . THR A 1 230 ? 15.465 -2.601 -13.079 1.00 85.81 230 THR A C 1
ATOM 1796 O O . THR A 1 230 ? 14.846 -2.192 -12.100 1.00 85.81 230 THR A O 1
ATOM 1799 N N . ASN A 1 231 ? 15.579 -1.890 -14.205 1.00 85.62 231 ASN A N 1
ATOM 1800 C CA . ASN A 1 231 ? 15.021 -0.543 -14.323 1.00 85.62 231 ASN A CA 1
ATOM 1801 C C . ASN A 1 231 ? 13.492 -0.589 -14.315 1.00 85.62 231 ASN A C 1
ATOM 1803 O O . ASN A 1 231 ? 12.879 0.154 -13.558 1.00 85.62 231 ASN A O 1
ATOM 1807 N N . THR A 1 232 ? 12.875 -1.505 -15.068 1.00 87.75 232 THR A N 1
ATOM 1808 C CA . THR A 1 232 ? 11.415 -1.684 -15.080 1.00 87.75 232 THR A CA 1
ATOM 1809 C C . THR A 1 232 ? 10.873 -1.987 -13.683 1.00 87.75 232 THR A C 1
ATOM 1811 O O . THR A 1 232 ? 9.879 -1.396 -13.266 1.00 87.75 232 THR A O 1
ATOM 1814 N N . TYR A 1 233 ? 11.552 -2.855 -12.926 1.00 89.19 233 TYR A N 1
ATOM 1815 C CA . TYR A 1 233 ? 11.165 -3.179 -11.553 1.00 89.19 233 TYR A CA 1
ATOM 1816 C C . TYR A 1 233 ? 11.279 -1.969 -10.614 1.00 89.19 233 TYR A C 1
ATOM 1818 O O . TYR A 1 233 ? 10.368 -1.707 -9.830 1.00 89.19 233 TYR A O 1
ATOM 1826 N N . ILE A 1 234 ? 12.382 -1.214 -10.693 1.00 87.94 234 ILE A N 1
ATOM 1827 C CA . ILE A 1 234 ? 12.605 -0.022 -9.861 1.00 87.94 234 ILE A CA 1
ATOM 1828 C C . ILE A 1 234 ? 11.575 1.068 -10.175 1.00 87.94 234 ILE A C 1
ATOM 1830 O O . ILE A 1 234 ? 11.022 1.652 -9.248 1.00 87.94 234 ILE A O 1
ATOM 1834 N N . GLU A 1 235 ? 11.284 1.321 -11.451 1.00 88.12 235 GLU A N 1
ATOM 1835 C CA . GLU A 1 235 ? 10.289 2.318 -11.861 1.00 88.12 235 GLU A CA 1
ATOM 1836 C C . GLU A 1 235 ? 8.877 1.932 -11.409 1.00 88.12 235 GLU A C 1
ATOM 1838 O O . GLU A 1 235 ? 8.154 2.773 -10.875 1.00 88.12 235 GLU A O 1
ATOM 1843 N N . ALA A 1 236 ? 8.505 0.652 -11.526 1.00 91.56 236 ALA A N 1
ATOM 1844 C CA . ALA A 1 236 ? 7.232 0.160 -11.004 1.00 91.56 236 ALA A CA 1
ATOM 1845 C C . ALA A 1 236 ? 7.136 0.350 -9.480 1.00 91.56 236 ALA A C 1
ATOM 1847 O O . ALA A 1 236 ? 6.126 0.842 -8.979 1.00 91.56 236 ALA A O 1
ATOM 1848 N N . ILE A 1 237 ? 8.203 0.040 -8.733 1.00 92.50 237 ILE A N 1
ATOM 1849 C CA . ILE A 1 237 ? 8.245 0.258 -7.279 1.00 92.50 237 ILE A CA 1
ATOM 1850 C C . ILE A 1 237 ? 8.136 1.739 -6.920 1.00 92.50 237 ILE A C 1
ATOM 1852 O O . ILE A 1 237 ? 7.391 2.069 -6.001 1.00 92.50 237 ILE A O 1
ATOM 1856 N N . ARG A 1 238 ? 8.852 2.625 -7.622 1.00 90.94 238 ARG A N 1
ATOM 1857 C CA . ARG A 1 238 ? 8.791 4.080 -7.395 1.00 90.94 238 ARG A CA 1
ATOM 1858 C C . ARG A 1 238 ? 7.388 4.623 -7.626 1.00 90.94 238 ARG A C 1
ATOM 1860 O O . ARG A 1 238 ? 6.898 5.441 -6.854 1.00 90.94 238 ARG A O 1
ATOM 1867 N N . PHE A 1 239 ? 6.725 4.155 -8.677 1.00 91.75 239 PHE A N 1
ATOM 1868 C CA . PHE A 1 239 ? 5.344 4.524 -8.934 1.00 91.75 239 PHE A CA 1
ATOM 1869 C C . PHE A 1 239 ? 4.416 4.037 -7.807 1.00 91.75 239 PHE A C 1
ATOM 1871 O O . PHE A 1 239 ? 3.676 4.834 -7.230 1.00 91.75 239 PHE A O 1
ATOM 1878 N N . LEU A 1 240 ? 4.510 2.760 -7.419 1.00 94.12 240 LEU A N 1
ATOM 1879 C CA . LEU A 1 240 ? 3.701 2.206 -6.329 1.00 94.12 240 LEU A CA 1
ATOM 1880 C C . LEU A 1 240 ? 3.990 2.879 -4.980 1.00 94.12 240 LEU A C 1
ATOM 1882 O O . LEU A 1 240 ? 3.072 3.034 -4.178 1.00 94.12 240 LEU A O 1
ATOM 1886 N N . SER A 1 241 ? 5.227 3.309 -4.715 1.00 92.94 241 SER A N 1
ATOM 1887 C CA . SER A 1 241 ? 5.563 4.009 -3.474 1.00 92.94 241 SER A CA 1
ATOM 1888 C C . SER A 1 241 ? 4.927 5.386 -3.403 1.00 92.94 241 SER A C 1
ATOM 1890 O O . SER A 1 241 ? 4.365 5.717 -2.364 1.00 92.94 241 SER A O 1
ATOM 1892 N N . ARG A 1 242 ? 4.949 6.151 -4.501 1.00 90.62 242 ARG A N 1
ATOM 1893 C CA . ARG A 1 242 ? 4.242 7.440 -4.597 1.00 90.62 242 ARG A CA 1
ATOM 1894 C C . ARG A 1 242 ? 2.737 7.256 -4.425 1.00 90.62 242 ARG A C 1
ATOM 1896 O O . ARG A 1 242 ? 2.077 8.057 -3.779 1.00 90.62 242 ARG A O 1
ATOM 1903 N N . MET A 1 243 ? 2.204 6.169 -4.978 1.00 91.25 243 MET A N 1
ATOM 1904 C CA . MET A 1 243 ? 0.784 5.854 -4.902 1.00 91.25 243 MET A CA 1
ATOM 1905 C C . MET A 1 243 ? 0.350 5.434 -3.491 1.00 91.25 243 MET A C 1
ATOM 1907 O O . MET A 1 243 ? -0.633 5.953 -2.976 1.00 91.25 243 MET A O 1
ATOM 1911 N N . PHE A 1 244 ? 1.042 4.495 -2.849 1.00 94.19 244 PHE A N 1
ATOM 1912 C CA . PHE A 1 244 ? 0.536 3.849 -1.633 1.00 94.19 244 PHE A CA 1
ATOM 1913 C C . PHE A 1 244 ? 1.309 4.191 -0.358 1.00 94.19 244 PHE A C 1
ATOM 1915 O O . PHE A 1 244 ? 0.778 3.992 0.738 1.00 94.19 244 PHE A O 1
ATOM 1922 N N . GLY A 1 245 ? 2.527 4.730 -0.466 1.00 93.56 245 GLY A N 1
ATOM 1923 C CA . GLY A 1 245 ? 3.426 4.964 0.667 1.00 93.56 245 GLY A CA 1
ATOM 1924 C C . GLY A 1 245 ? 2.773 5.777 1.783 1.00 93.56 245 GLY A C 1
ATOM 1925 O O . GLY A 1 245 ? 2.752 5.336 2.932 1.00 93.56 245 GLY A O 1
ATOM 1926 N N . SER A 1 246 ? 2.149 6.905 1.439 1.00 91.56 246 SER A N 1
ATOM 1927 C CA . SER A 1 246 ? 1.480 7.784 2.410 1.00 91.56 246 SER A CA 1
ATOM 1928 C C . SER A 1 246 ? 0.265 7.152 3.096 1.00 91.56 246 SER A C 1
ATOM 1930 O O . SER A 1 246 ? -0.020 7.488 4.243 1.00 91.56 246 SER A O 1
ATOM 1932 N N . SER A 1 247 ? -0.420 6.223 2.422 1.00 94.19 247 SER A N 1
ATOM 1933 C CA . SER A 1 247 ? -1.614 5.544 2.946 1.00 94.19 247 SER A CA 1
ATOM 1934 C C . SER A 1 247 ? -1.307 4.305 3.791 1.00 94.19 247 SER A C 1
ATOM 1936 O O . SER A 1 247 ? -2.119 3.905 4.615 1.00 94.19 247 SER A O 1
ATOM 1938 N N . ILE A 1 248 ? -0.138 3.688 3.608 1.00 95.62 248 ILE A N 1
ATOM 1939 C CA . ILE A 1 248 ? 0.216 2.423 4.271 1.00 95.62 248 ILE A CA 1
ATOM 1940 C C . ILE A 1 248 ? 1.156 2.645 5.450 1.00 95.62 248 ILE A C 1
ATOM 1942 O O . ILE A 1 248 ? 1.061 1.937 6.455 1.00 95.62 248 ILE A O 1
ATOM 1946 N N . ILE A 1 249 ? 2.081 3.600 5.315 1.00 96.56 249 ILE A N 1
ATOM 1947 C CA . ILE A 1 249 ? 3.162 3.815 6.271 1.00 96.56 249 ILE A CA 1
ATOM 1948 C C . ILE A 1 249 ? 2.758 4.875 7.297 1.00 96.56 249 ILE A C 1
ATOM 1950 O O . ILE A 1 249 ? 2.759 6.079 7.036 1.00 96.56 249 ILE A O 1
ATOM 1954 N N . GLY A 1 250 ? 2.477 4.412 8.508 1.00 94.75 250 GLY A N 1
ATOM 1955 C CA . GLY A 1 250 ? 2.365 5.233 9.702 1.00 94.75 250 GLY A CA 1
ATOM 1956 C C . GLY A 1 250 ? 3.726 5.581 10.288 1.00 94.75 250 GLY A C 1
ATOM 1957 O O . GLY A 1 250 ? 4.620 4.735 10.369 1.00 94.75 250 GLY A O 1
ATOM 1958 N N . LEU A 1 251 ? 3.856 6.817 10.766 1.00 93.56 251 LEU A N 1
ATOM 1959 C CA . LEU A 1 251 ? 5.004 7.268 11.548 1.00 93.56 251 LEU A CA 1
ATOM 1960 C C . LEU A 1 251 ? 4.547 7.577 12.985 1.00 93.56 251 LEU A C 1
ATOM 1962 O O . LEU A 1 251 ? 3.533 8.257 13.164 1.00 93.56 251 LEU A O 1
ATOM 1966 N N . PRO A 1 252 ? 5.269 7.115 14.023 1.00 90.69 252 PRO A N 1
ATOM 1967 C CA . PRO A 1 252 ? 4.953 7.456 15.405 1.00 90.69 252 PRO A CA 1
ATOM 1968 C C . PRO A 1 252 ? 5.019 8.970 15.639 1.00 90.69 252 PRO A C 1
ATOM 1970 O O . PRO A 1 252 ? 6.007 9.612 15.282 1.00 90.69 252 PRO A O 1
ATOM 1973 N N . THR A 1 253 ? 4.024 9.540 16.323 1.00 88.12 253 THR A N 1
ATOM 1974 C CA . THR A 1 253 ? 3.966 10.984 16.626 1.00 88.12 253 THR A CA 1
ATOM 1975 C C . THR A 1 253 ? 5.227 11.484 17.336 1.00 88.12 253 THR A C 1
ATOM 1977 O O . THR A 1 253 ? 5.739 12.556 17.022 1.00 88.12 253 THR A O 1
ATOM 1980 N N . ALA A 1 254 ? 5.785 10.678 18.247 1.00 87.56 254 ALA A N 1
ATOM 1981 C CA . ALA A 1 254 ? 7.033 10.997 18.941 1.00 87.56 254 ALA A CA 1
ATOM 1982 C C . ALA A 1 254 ? 8.234 11.121 17.983 1.00 87.56 254 ALA A C 1
ATOM 1984 O O . ALA A 1 254 ? 9.083 11.991 18.172 1.00 87.56 254 ALA A O 1
ATOM 1985 N N . TYR A 1 255 ? 8.287 10.293 16.934 1.00 89.69 255 TYR A N 1
ATOM 1986 C CA . TYR A 1 255 ? 9.325 10.379 15.906 1.00 89.69 255 TYR A CA 1
ATOM 1987 C C . TYR A 1 255 ? 9.178 11.660 15.082 1.00 89.69 255 TYR A C 1
ATOM 1989 O O . TYR A 1 255 ? 10.152 12.386 14.890 1.00 89.69 255 TYR A O 1
ATOM 1997 N N . ILE A 1 256 ? 7.950 11.980 14.659 1.00 88.44 256 ILE A N 1
ATOM 1998 C CA . ILE A 1 256 ? 7.650 13.213 13.917 1.00 88.44 256 ILE A CA 1
ATOM 1999 C C . ILE A 1 256 ? 8.065 14.441 14.738 1.00 88.44 256 ILE A C 1
ATOM 2001 O O . ILE A 1 256 ? 8.814 15.285 14.249 1.00 88.44 256 ILE A O 1
ATOM 2005 N N . ALA A 1 257 ? 7.655 14.508 16.008 1.00 86.38 257 ALA A N 1
ATOM 2006 C CA . ALA A 1 257 ? 8.013 15.604 16.903 1.00 86.38 257 ALA A CA 1
ATOM 2007 C C . ALA A 1 257 ? 9.537 15.735 17.076 1.00 86.38 257 ALA A C 1
ATOM 2009 O O . ALA A 1 257 ? 10.085 16.831 16.966 1.00 86.38 257 ALA A O 1
ATOM 2010 N N . SER A 1 258 ? 10.244 14.618 17.276 1.00 86.00 258 SER A N 1
ATOM 2011 C CA . SER A 1 258 ? 11.709 14.604 17.383 1.00 86.00 258 SER A CA 1
ATOM 2012 C C . SER A 1 258 ? 12.400 15.111 16.108 1.00 86.00 258 SER A C 1
ATOM 2014 O O . SER A 1 258 ? 13.373 15.870 16.180 1.00 86.00 258 SER A O 1
ATOM 2016 N N . ARG A 1 259 ? 11.872 14.767 14.929 1.00 84.69 259 ARG A N 1
ATOM 2017 C CA . ARG A 1 259 ? 12.373 15.271 13.643 1.00 84.69 259 ARG A CA 1
ATOM 2018 C C . ARG A 1 259 ? 12.160 16.770 13.457 1.00 84.69 259 ARG A C 1
ATOM 2020 O O . ARG A 1 259 ? 13.058 17.445 12.957 1.00 84.69 259 ARG A O 1
ATOM 2027 N N . MET A 1 260 ? 11.013 17.291 13.890 1.00 83.00 260 MET A N 1
ATOM 2028 C CA . MET A 1 260 ? 10.741 18.731 13.854 1.00 83.00 260 MET A CA 1
ATOM 2029 C C . MET A 1 260 ? 11.696 19.502 14.773 1.00 83.00 260 MET A C 1
ATOM 2031 O O . MET A 1 260 ? 12.223 20.538 14.380 1.00 83.00 260 MET A O 1
ATOM 2035 N N . ILE A 1 261 ? 11.976 18.972 15.969 1.00 85.12 261 ILE A N 1
ATOM 2036 C CA . ILE A 1 261 ? 12.893 19.594 16.939 1.00 85.12 261 ILE A CA 1
ATOM 2037 C C . ILE A 1 261 ? 14.346 19.569 16.444 1.00 85.12 261 ILE A C 1
ATOM 2039 O O . ILE A 1 261 ? 15.077 20.536 16.636 1.00 85.12 261 ILE A O 1
ATOM 2043 N N . SER A 1 262 ? 14.774 18.486 15.791 1.00 80.50 262 SER A N 1
ATOM 2044 C CA . SER A 1 262 ? 16.147 18.344 15.280 1.00 80.50 262 SER A CA 1
ATOM 2045 C C . SER A 1 262 ? 16.428 19.134 13.993 1.00 80.50 262 SER A C 1
ATOM 2047 O O . SER A 1 262 ? 17.554 19.108 13.500 1.00 80.50 262 SER A O 1
ATOM 2049 N N . GLY A 1 263 ? 15.439 19.851 13.445 1.00 72.50 263 GLY A N 1
ATOM 2050 C CA . GLY A 1 263 ? 15.604 20.660 12.234 1.00 72.50 263 GLY A CA 1
ATOM 2051 C C . GLY A 1 263 ? 15.803 19.834 10.960 1.00 72.50 263 GLY A C 1
ATOM 2052 O O . GLY A 1 263 ? 16.347 20.338 9.978 1.00 72.50 263 GLY A O 1
ATOM 2053 N N . ASN A 1 264 ? 15.387 18.562 10.956 1.00 72.88 264 ASN A N 1
ATOM 2054 C CA . ASN A 1 264 ? 15.452 17.712 9.772 1.00 72.88 264 ASN A CA 1
ATOM 2055 C C . ASN A 1 264 ? 14.178 17.863 8.923 1.00 72.88 264 ASN A C 1
ATOM 2057 O O . ASN A 1 264 ? 13.197 17.140 9.120 1.00 72.88 264 ASN A O 1
ATOM 2061 N N . TRP A 1 265 ? 14.222 18.783 7.958 1.00 68.25 265 TRP A N 1
ATOM 2062 C CA . TRP A 1 265 ? 13.076 19.231 7.155 1.00 68.25 265 TRP A CA 1
ATOM 2063 C C . TRP A 1 265 ? 12.716 18.361 5.941 1.00 68.25 265 TRP A C 1
ATOM 2065 O O . TRP A 1 265 ? 11.901 18.795 5.128 1.00 68.25 265 TRP A O 1
ATOM 2075 N N . SER A 1 266 ? 13.300 17.166 5.755 1.00 75.44 266 SER A N 1
ATOM 2076 C CA . SER A 1 266 ? 12.882 16.348 4.604 1.00 75.44 266 SER A CA 1
ATOM 2077 C C . SER A 1 266 ? 11.392 15.969 4.709 1.00 75.44 266 SER A C 1
ATOM 2079 O O . SER A 1 266 ? 10.946 15.624 5.811 1.00 75.44 266 SER A O 1
ATOM 2081 N N . PRO A 1 267 ? 10.614 16.036 3.608 1.00 83.62 267 PRO A N 1
ATOM 2082 C CA . PRO A 1 267 ? 9.185 15.743 3.642 1.00 83.62 267 PRO A CA 1
ATOM 2083 C C . PRO A 1 267 ? 8.898 14.341 4.190 1.00 83.62 267 PRO A C 1
ATOM 2085 O O . PRO A 1 267 ? 9.547 13.363 3.807 1.00 83.62 267 PRO A O 1
ATOM 2088 N N . LEU A 1 268 ? 7.900 14.227 5.073 1.00 87.50 268 LEU A N 1
ATOM 2089 C CA . LEU A 1 268 ? 7.493 12.932 5.634 1.00 87.50 268 LEU A CA 1
ATOM 2090 C C . LEU A 1 268 ? 6.963 11.986 4.552 1.00 87.50 268 LEU A C 1
ATOM 2092 O O . LEU A 1 268 ? 7.152 10.777 4.661 1.00 87.50 268 LEU A O 1
ATOM 2096 N N . THR A 1 269 ? 6.348 12.530 3.501 1.00 88.00 269 THR A N 1
ATOM 2097 C CA . THR A 1 269 ? 5.890 11.783 2.322 1.00 88.00 269 THR A CA 1
ATOM 2098 C C . THR A 1 269 ? 7.043 11.039 1.657 1.00 88.00 269 THR A C 1
ATOM 2100 O O . THR A 1 269 ? 6.966 9.825 1.500 1.00 88.00 269 THR A O 1
ATOM 2103 N N . THR A 1 270 ? 8.166 11.716 1.403 1.00 88.12 270 THR A N 1
ATOM 2104 C CA . THR A 1 270 ? 9.372 11.093 0.839 1.00 88.12 270 THR A CA 1
ATOM 2105 C C . THR A 1 270 ? 9.896 9.964 1.726 1.00 88.12 270 THR A C 1
ATOM 2107 O O . THR A 1 270 ? 10.252 8.902 1.226 1.00 88.12 270 THR A O 1
ATOM 2110 N N . LEU A 1 271 ? 9.893 10.140 3.052 1.00 90.00 271 LEU A N 1
ATOM 2111 C CA . LEU A 1 271 ? 10.303 9.070 3.965 1.00 90.00 271 LEU A CA 1
ATOM 2112 C C . LEU A 1 271 ? 9.359 7.858 3.889 1.00 90.00 271 LEU A C 1
ATOM 2114 O O . LEU A 1 271 ? 9.822 6.719 3.839 1.00 90.00 271 LEU A O 1
ATOM 2118 N N . LYS A 1 272 ? 8.040 8.088 3.879 1.00 93.25 272 LYS A N 1
ATOM 2119 C CA . LYS A 1 272 ? 7.029 7.025 3.755 1.00 93.25 272 LYS A CA 1
ATOM 2120 C C . LYS A 1 272 ? 7.183 6.271 2.427 1.00 93.25 272 LYS A C 1
ATOM 2122 O O . LYS A 1 272 ? 7.153 5.041 2.417 1.00 93.25 272 LYS A O 1
ATOM 2127 N N . GLU A 1 273 ? 7.420 6.987 1.329 1.00 91.44 273 GLU A N 1
ATOM 2128 C CA . GLU A 1 273 ? 7.717 6.410 0.014 1.00 91.44 273 GLU A CA 1
ATOM 2129 C C . GLU A 1 273 ? 8.980 5.543 0.050 1.00 91.44 273 GLU A C 1
ATOM 2131 O O . GLU A 1 273 ? 8.950 4.393 -0.385 1.00 91.44 273 GLU A O 1
ATOM 2136 N N . GLU A 1 274 ? 10.079 6.043 0.620 1.00 90.44 274 GLU A N 1
ATOM 2137 C CA . GLU A 1 274 ? 11.327 5.285 0.732 1.00 90.44 274 GLU A CA 1
ATOM 2138 C C . GLU A 1 274 ? 11.175 4.033 1.598 1.00 90.44 274 GLU A C 1
ATOM 2140 O O . GLU A 1 274 ? 11.680 2.968 1.231 1.00 90.44 274 GLU A O 1
ATOM 2145 N N . ILE A 1 275 ? 10.459 4.120 2.723 1.00 93.75 275 ILE A N 1
ATOM 2146 C CA . ILE A 1 275 ? 10.144 2.951 3.549 1.00 93.75 275 ILE A CA 1
ATOM 2147 C C . ILE A 1 275 ? 9.384 1.930 2.702 1.00 93.75 275 ILE A C 1
ATOM 2149 O O . ILE A 1 275 ? 9.814 0.779 2.619 1.00 93.75 275 ILE A O 1
ATOM 2153 N N . PHE A 1 276 ? 8.319 2.347 2.013 1.00 94.88 276 PHE A N 1
ATOM 2154 C CA . PHE A 1 276 ? 7.525 1.460 1.165 1.00 94.88 276 PHE A CA 1
ATOM 2155 C C . PHE A 1 276 ? 8.362 0.803 0.055 1.00 94.88 276 PHE A C 1
ATOM 2157 O O . PHE A 1 276 ? 8.294 -0.414 -0.127 1.00 94.88 276 PHE A O 1
ATOM 2164 N N . MET A 1 277 ? 9.220 1.568 -0.633 1.00 92.44 277 MET A N 1
ATOM 2165 C CA . MET A 1 277 ? 10.142 1.021 -1.636 1.00 92.44 277 MET A CA 1
ATOM 2166 C C . MET A 1 277 ? 11.043 -0.071 -1.051 1.00 92.44 277 MET A C 1
ATOM 2168 O O . MET A 1 277 ? 11.285 -1.086 -1.704 1.00 92.44 277 MET A O 1
ATOM 2172 N N . ASN A 1 278 ? 11.538 0.107 0.178 1.00 91.06 278 ASN A N 1
ATOM 2173 C CA . ASN A 1 278 ? 12.347 -0.908 0.848 1.00 91.06 278 ASN A CA 1
ATOM 2174 C C . ASN A 1 278 ? 11.524 -2.158 1.184 1.00 91.06 278 ASN A C 1
ATOM 2176 O O . ASN A 1 278 ? 12.008 -3.266 0.940 1.00 91.06 278 ASN A O 1
ATOM 2180 N N . LEU A 1 279 ? 10.287 -1.999 1.674 1.00 93.19 279 LEU A N 1
ATOM 2181 C CA . LEU A 1 279 ? 9.398 -3.128 1.975 1.00 93.19 279 LEU A CA 1
ATOM 2182 C C . LEU A 1 279 ? 9.139 -3.995 0.731 1.00 93.19 279 LEU A C 1
ATOM 2184 O O . LEU A 1 279 ? 9.231 -5.219 0.803 1.00 93.19 279 LEU A O 1
ATOM 2188 N N . VAL A 1 280 ? 8.880 -3.374 -0.422 1.00 92.38 280 VAL A N 1
ATOM 2189 C CA . VAL A 1 280 ? 8.609 -4.101 -1.673 1.00 92.38 280 VAL A CA 1
ATOM 2190 C C . VAL A 1 280 ? 9.898 -4.608 -2.333 1.00 92.38 280 VAL A C 1
ATOM 2192 O O . VAL A 1 280 ? 9.951 -5.746 -2.799 1.00 92.38 280 VAL A O 1
ATOM 2195 N N . GLY A 1 281 ? 10.943 -3.779 -2.396 1.00 85.62 281 GLY A N 1
ATOM 2196 C CA . GLY A 1 281 ? 12.108 -4.003 -3.258 1.00 85.62 281 GLY A CA 1
ATOM 2197 C C . GLY A 1 281 ? 13.355 -4.583 -2.592 1.00 85.62 281 GLY A C 1
ATOM 2198 O O . GLY A 1 281 ? 14.212 -5.117 -3.295 1.00 85.62 281 GLY A O 1
ATOM 2199 N N . VAL A 1 282 ? 13.490 -4.478 -1.267 1.00 83.81 282 VAL A N 1
ATOM 2200 C CA . VAL A 1 282 ? 14.687 -4.938 -0.533 1.00 83.81 282 VAL A CA 1
ATOM 2201 C C . VAL A 1 282 ? 14.363 -6.091 0.407 1.00 83.81 282 VAL A C 1
ATOM 2203 O O . VAL A 1 282 ? 15.149 -7.035 0.515 1.00 83.81 282 VAL A O 1
ATOM 2206 N N . ILE A 1 283 ? 13.220 -6.033 1.089 1.00 82.62 283 ILE A N 1
ATOM 2207 C CA . ILE A 1 283 ? 12.819 -7.082 2.023 1.00 82.62 283 ILE A CA 1
ATOM 2208 C C . ILE A 1 283 ? 12.426 -8.342 1.248 1.00 82.62 283 ILE A C 1
ATOM 2210 O O . ILE A 1 283 ? 11.515 -8.341 0.419 1.00 82.62 283 ILE A O 1
ATOM 2214 N N . GLY A 1 284 ? 13.137 -9.435 1.528 1.00 76.00 284 GLY A N 1
ATOM 2215 C CA . GLY A 1 284 ? 12.911 -10.710 0.857 1.00 76.00 284 GLY A CA 1
ATOM 2216 C C . GLY A 1 284 ? 11.527 -11.292 1.155 1.00 76.00 284 GLY A C 1
ATOM 2217 O O . GLY A 1 284 ? 11.031 -11.188 2.277 1.00 76.00 284 GLY A O 1
ATOM 2218 N N . SER A 1 285 ? 10.957 -11.986 0.168 1.00 75.12 285 SER A N 1
ATOM 2219 C CA . SER A 1 285 ? 9.620 -12.602 0.229 1.00 75.12 285 SER A CA 1
ATOM 2220 C C . SER A 1 285 ? 9.395 -13.494 1.454 1.00 75.12 285 SER A C 1
ATOM 2222 O O . SER A 1 285 ? 8.292 -13.540 1.988 1.00 75.12 285 SER A O 1
ATOM 2224 N N . HIS A 1 286 ? 10.445 -14.148 1.961 1.00 77.00 286 HIS A N 1
ATOM 2225 C CA . HIS A 1 286 ? 10.390 -14.978 3.169 1.00 77.00 286 HIS A CA 1
ATOM 2226 C C . HIS A 1 286 ? 9.850 -14.242 4.410 1.00 77.00 286 HIS A C 1
ATOM 2228 O O . HIS A 1 286 ? 9.183 -14.862 5.234 1.00 77.00 286 HIS A O 1
ATOM 2234 N N . VAL A 1 287 ? 10.111 -12.934 4.551 1.00 80.62 287 VAL A N 1
ATOM 2235 C CA . VAL A 1 287 ? 9.573 -12.134 5.666 1.00 80.62 287 VAL A CA 1
ATOM 2236 C C . VAL A 1 287 ? 8.057 -12.019 5.546 1.00 80.62 287 VAL A C 1
ATOM 2238 O O . VAL A 1 287 ? 7.351 -12.165 6.538 1.00 80.62 287 VAL A O 1
ATOM 2241 N N . TRP A 1 288 ? 7.551 -11.818 4.331 1.00 85.44 288 TRP A N 1
ATOM 2242 C CA . TRP A 1 288 ? 6.126 -11.644 4.068 1.00 85.44 288 TRP A CA 1
ATOM 2243 C C . TRP A 1 288 ? 5.361 -12.967 4.119 1.00 85.44 288 TRP A C 1
ATOM 2245 O O . TRP A 1 288 ? 4.279 -13.026 4.694 1.00 85.44 288 TRP A O 1
ATOM 2255 N N . HIS A 1 289 ? 5.949 -14.054 3.612 1.00 77.31 289 HIS A N 1
ATOM 2256 C CA . HIS A 1 289 ? 5.357 -15.391 3.707 1.00 77.31 289 HIS A CA 1
ATOM 2257 C C . HIS A 1 289 ? 5.203 -15.860 5.158 1.00 77.31 289 HIS A C 1
ATOM 2259 O O . HIS A 1 289 ? 4.162 -16.413 5.508 1.00 77.31 289 HIS A O 1
ATOM 2265 N N . GLY A 1 290 ? 6.186 -15.579 6.023 1.00 70.88 290 GLY A N 1
ATOM 2266 C CA . GLY A 1 290 ? 6.108 -15.900 7.454 1.00 70.88 290 GLY A CA 1
ATOM 2267 C C . GLY A 1 290 ? 5.019 -15.139 8.220 1.00 70.88 290 GLY A C 1
ATOM 2268 O O . GLY A 1 290 ? 4.651 -15.555 9.312 1.00 70.88 290 GLY A O 1
ATOM 2269 N N . ASN A 1 291 ? 4.486 -14.061 7.639 1.00 69.38 291 ASN A N 1
ATOM 2270 C CA . ASN A 1 291 ? 3.417 -13.228 8.195 1.00 69.38 291 ASN A CA 1
ATOM 2271 C C . ASN A 1 291 ? 2.181 -13.216 7.273 1.00 69.38 291 ASN A C 1
ATOM 2273 O O . ASN A 1 291 ? 1.397 -12.268 7.263 1.00 69.38 291 ASN A O 1
ATOM 2277 N N . SER A 1 292 ? 2.033 -14.247 6.439 1.00 62.09 292 SER A N 1
AT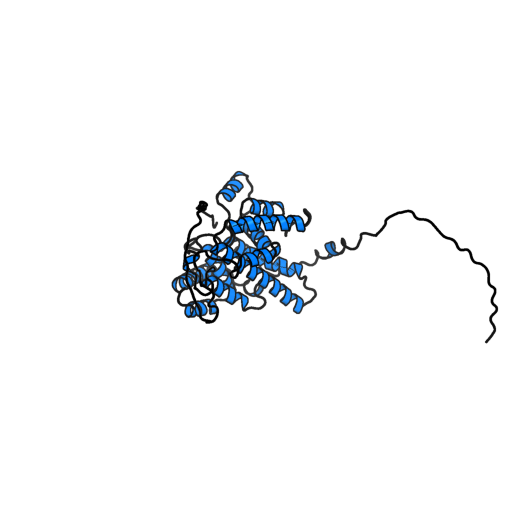OM 2278 C CA . SER A 1 292 ? 0.923 -14.371 5.497 1.00 62.09 292 SER A CA 1
ATOM 2279 C C . SER A 1 292 ? -0.339 -14.928 6.160 1.00 62.09 292 SER A C 1
ATOM 2281 O O . SER A 1 292 ? -0.307 -15.460 7.272 1.00 62.09 292 SER A O 1
ATOM 2283 N N . ILE A 1 293 ? -1.451 -14.830 5.426 1.00 61.81 293 ILE A N 1
ATOM 2284 C CA . ILE A 1 293 ? -2.776 -15.369 5.776 1.00 61.81 293 ILE A CA 1
ATOM 2285 C C . ILE A 1 293 ? -2.686 -16.814 6.280 1.00 61.81 293 ILE A C 1
ATOM 2287 O O . ILE A 1 293 ? -3.369 -17.167 7.235 1.00 61.81 293 ILE A O 1
ATOM 2291 N N . GLU A 1 294 ? -1.844 -17.630 5.645 1.00 59.44 294 GLU A N 1
ATOM 2292 C CA . GLU A 1 294 ? -1.733 -19.070 5.893 1.00 59.44 294 GLU A CA 1
ATOM 2293 C C . GLU A 1 294 ? -0.976 -19.401 7.189 1.00 59.44 294 GLU A C 1
ATOM 2295 O O . GLU A 1 294 ? -1.114 -20.495 7.728 1.00 59.44 294 GLU A O 1
ATOM 2300 N N . MET A 1 295 ? -0.175 -18.461 7.700 1.00 57.91 295 MET A N 1
ATOM 2301 C CA . MET A 1 295 ? 0.753 -18.688 8.816 1.00 57.91 295 MET A CA 1
ATOM 2302 C C . MET A 1 295 ? 0.325 -17.961 10.099 1.00 57.91 295 MET A C 1
ATOM 2304 O O . MET A 1 295 ? 0.666 -18.393 11.205 1.00 57.91 295 MET A O 1
ATOM 2308 N N . LEU A 1 296 ? -0.440 -16.872 9.979 1.00 63.12 296 LEU A N 1
ATOM 2309 C CA . LEU A 1 296 ? -0.886 -16.069 11.116 1.00 63.12 296 LEU A CA 1
ATOM 2310 C C . LEU A 1 296 ? -2.087 -16.707 11.827 1.00 63.12 296 LEU A C 1
ATOM 2312 O O . LEU A 1 296 ? -3.226 -16.658 11.367 1.00 63.12 296 LEU A O 1
ATOM 2316 N N . HIS A 1 297 ? -1.819 -17.277 13.000 1.00 57.31 297 HIS A N 1
ATOM 2317 C CA . HIS A 1 297 ? -2.828 -17.890 13.859 1.00 57.31 297 HIS A CA 1
ATOM 2318 C C . HIS A 1 297 ? -3.460 -16.848 14.795 1.00 57.31 297 HIS A C 1
ATOM 2320 O O . HIS A 1 297 ? -2.743 -16.119 15.482 1.00 57.31 297 HIS A O 1
ATOM 2326 N N . ILE A 1 298 ? -4.795 -16.822 14.890 1.00 59.50 298 ILE A N 1
ATOM 2327 C CA . ILE A 1 298 ? -5.506 -16.101 15.957 1.00 59.50 298 ILE A CA 1
ATOM 2328 C C . ILE A 1 298 ? -5.682 -17.057 17.149 1.00 59.50 298 ILE A C 1
ATOM 2330 O O . ILE A 1 298 ? -6.399 -18.055 17.024 1.00 59.50 298 ILE A O 1
ATOM 2334 N N . PRO A 1 299 ? -5.099 -16.774 18.328 1.00 43.62 299 PRO A N 1
ATOM 2335 C CA . PRO A 1 299 ? -5.380 -17.549 19.532 1.00 43.62 299 PRO A CA 1
ATOM 2336 C C . PRO A 1 299 ? -6.871 -17.419 19.891 1.00 43.62 299 PRO A C 1
ATOM 2338 O O . PRO A 1 299 ? -7.329 -16.333 20.240 1.00 43.62 299 PRO A O 1
ATOM 2341 N N . GLY A 1 300 ? -7.633 -18.512 19.774 1.00 48.78 300 GLY A N 1
ATOM 2342 C CA . GLY A 1 300 ? -9.064 -18.567 20.117 1.00 48.78 300 GLY A CA 1
ATOM 2343 C C . GLY A 1 300 ? -9.989 -19.103 19.017 1.00 48.78 300 GLY A C 1
ATOM 2344 O O . GLY A 1 300 ? -11.089 -19.541 19.335 1.00 48.78 300 GLY A O 1
ATOM 2345 N N . GLN A 1 301 ? -9.547 -19.155 17.756 1.00 49.09 301 GLN A N 1
ATOM 2346 C CA . GLN A 1 301 ? -10.237 -19.893 16.688 1.00 49.09 301 GLN A CA 1
ATOM 2347 C C . GLN A 1 301 ? -9.585 -21.271 16.509 1.00 49.09 301 GLN A C 1
ATOM 2349 O O . GLN A 1 301 ? -8.843 -21.515 15.563 1.00 49.09 301 GLN A O 1
ATOM 2354 N N . GLN A 1 302 ? -9.844 -22.193 17.441 1.00 39.34 302 GLN A N 1
ATOM 2355 C CA . GLN A 1 302 ? -9.653 -23.617 17.159 1.00 39.34 302 GLN A CA 1
ATOM 2356 C C . GLN A 1 302 ? -10.810 -24.092 16.274 1.00 39.34 302 GLN A C 1
ATOM 2358 O O . GLN A 1 302 ? -11.773 -24.674 16.763 1.00 39.34 302 GLN A O 1
ATOM 2363 N N . ASN A 1 303 ? -10.707 -23.882 14.962 1.00 37.62 303 ASN A N 1
ATOM 2364 C CA . ASN A 1 303 ? -11.319 -24.842 14.053 1.00 37.62 303 ASN A CA 1
ATOM 2365 C C . ASN A 1 303 ? -10.393 -26.055 14.045 1.00 37.62 303 ASN A C 1
ATOM 2367 O O . ASN A 1 303 ? -9.356 -26.078 13.385 1.00 37.62 303 ASN A O 1
ATOM 2371 N N . ILE A 1 304 ? -10.751 -27.030 14.879 1.00 32.88 304 ILE A N 1
ATOM 2372 C CA . ILE A 1 304 ? -10.212 -28.387 14.842 1.00 32.88 304 ILE A CA 1
ATOM 2373 C C . ILE A 1 304 ? -10.230 -28.823 13.368 1.00 32.88 304 ILE A C 1
ATOM 2375 O O . ILE A 1 304 ? -11.285 -28.706 12.735 1.00 32.88 304 ILE A O 1
ATOM 2379 N N . PRO A 1 305 ? -9.112 -29.298 12.790 1.00 34.94 305 PRO A N 1
ATOM 2380 C CA . PRO A 1 305 ? -9.147 -29.863 11.453 1.00 34.94 305 PRO A CA 1
ATOM 2381 C C . PRO A 1 305 ? -10.201 -30.967 11.452 1.00 34.94 305 PRO A C 1
ATOM 2383 O O . PRO A 1 305 ? -10.130 -31.883 12.274 1.00 34.94 305 PRO A O 1
ATOM 2386 N N . VAL A 1 306 ? -11.184 -30.883 10.553 1.00 32.47 306 VAL A N 1
ATOM 2387 C CA . VAL A 1 306 ? -12.091 -31.996 10.260 1.00 32.47 306 VAL A CA 1
ATOM 2388 C C . VAL A 1 306 ? -11.241 -33.080 9.603 1.00 32.47 306 VAL A C 1
ATOM 2390 O O . VAL A 1 306 ? -11.185 -33.217 8.384 1.00 32.47 306 VAL A O 1
ATOM 2393 N N . LEU A 1 307 ? -10.503 -33.820 10.429 1.00 33.91 307 LEU A N 1
ATOM 2394 C CA . LEU A 1 307 ? -9.897 -35.071 10.038 1.00 33.91 307 LEU A CA 1
ATOM 2395 C C . LEU A 1 307 ? -11.057 -36.041 9.838 1.00 33.91 307 LEU A C 1
ATOM 2397 O O . LEU A 1 307 ? -11.927 -36.188 10.701 1.00 33.91 307 LEU A O 1
ATOM 2401 N N . MET A 1 308 ? -11.092 -36.634 8.651 1.00 31.91 308 MET A N 1
ATOM 2402 C CA . MET A 1 308 ? -12.090 -37.603 8.233 1.00 31.91 308 MET A CA 1
ATOM 2403 C C . MET A 1 308 ? -12.439 -38.591 9.350 1.00 31.91 308 MET A C 1
ATOM 2405 O O . MET A 1 308 ? -11.563 -39.134 10.024 1.00 31.91 308 MET A O 1
ATOM 2409 N N . LYS A 1 309 ? -13.748 -38.823 9.502 1.00 33.97 309 LYS A N 1
ATOM 2410 C CA . LYS A 1 309 ? -14.345 -39.861 10.344 1.00 33.97 309 LYS A CA 1
ATOM 2411 C C . LYS A 1 309 ? -13.496 -41.134 10.345 1.00 33.97 309 LYS A C 1
ATOM 2413 O O . LYS A 1 309 ? -13.509 -41.877 9.371 1.00 33.97 309 LYS A O 1
ATOM 2418 N N . THR A 1 310 ? -12.908 -41.447 11.492 1.00 29.20 310 THR A N 1
ATOM 2419 C CA . THR A 1 310 ? -12.779 -42.838 11.930 1.00 29.20 310 THR A CA 1
ATOM 2420 C C . THR A 1 310 ? -12.953 -42.885 13.443 1.00 29.20 310 THR A C 1
ATOM 2422 O O . THR A 1 310 ? -12.450 -42.036 14.169 1.00 29.20 310 THR A O 1
ATOM 2425 N N . GLN A 1 311 ? -13.804 -43.807 13.877 1.00 29.23 311 GLN A N 1
ATOM 2426 C CA . GLN A 1 311 ? -14.336 -43.937 15.228 1.00 29.23 311 GLN A CA 1
ATOM 2427 C C . GLN A 1 311 ? -13.311 -44.463 16.244 1.00 29.23 311 GLN A C 1
ATOM 2429 O O . GLN A 1 311 ? -12.301 -45.058 15.875 1.00 29.23 311 GLN A O 1
ATOM 2434 N N . SER A 1 312 ? -13.723 -44.361 17.516 1.00 29.67 312 SER A N 1
ATOM 2435 C CA . SER A 1 312 ? -13.121 -44.856 18.769 1.00 29.67 312 SER A CA 1
ATOM 2436 C C . SER A 1 312 ? -12.032 -43.933 19.324 1.00 29.67 312 SER A C 1
ATOM 2438 O O . SER A 1 312 ? -11.141 -43.523 18.602 1.00 29.67 312 SER A O 1
ATOM 2440 N N . GLY A 1 313 ? -12.027 -43.499 20.578 1.00 27.62 313 GLY A N 1
ATOM 2441 C CA . GLY A 1 313 ? -12.810 -43.812 21.767 1.00 27.62 313 GLY A CA 1
ATOM 2442 C C . GLY A 1 313 ? -11.922 -43.483 22.977 1.00 27.62 313 GLY A C 1
ATOM 2443 O O . GLY A 1 313 ? -10.720 -43.696 22.910 1.00 27.62 313 GLY A O 1
ATOM 2444 N N . GLN A 1 314 ? -12.538 -43.015 24.066 1.00 29.05 314 GLN A N 1
ATOM 2445 C CA . GLN A 1 314 ? -11.984 -42.794 25.417 1.00 29.05 314 GLN A CA 1
ATOM 2446 C C . GLN A 1 314 ? -11.387 -41.414 25.763 1.00 29.05 314 GLN A C 1
ATOM 2448 O O . GLN A 1 314 ? -10.423 -40.914 25.196 1.00 29.05 314 GLN A O 1
ATOM 2453 N N . SER A 1 315 ? -12.030 -40.839 26.780 1.00 28.25 315 SER A N 1
ATOM 2454 C CA . SER A 1 315 ? -11.717 -39.660 27.584 1.00 28.25 315 SER A CA 1
ATOM 2455 C C . SER A 1 315 ? -10.548 -39.878 28.548 1.00 28.25 315 SER A C 1
ATOM 2457 O O . SER A 1 315 ? -10.438 -40.980 29.079 1.00 28.25 315 SER A O 1
ATOM 2459 N N . LEU A 1 316 ? -9.829 -38.806 28.913 1.00 28.11 316 LEU A N 1
ATOM 2460 C CA . LEU A 1 316 ? -9.484 -38.455 30.305 1.00 28.11 316 LEU A CA 1
ATOM 2461 C C . LEU A 1 316 ? -8.859 -37.044 30.395 1.00 28.11 316 LEU A C 1
ATOM 2463 O O . LEU A 1 316 ? -8.151 -36.586 29.505 1.00 28.11 316 LEU A O 1
ATOM 2467 N N . SER A 1 317 ? -9.209 -36.364 31.483 1.00 26.98 317 SER A N 1
ATOM 2468 C CA . SER A 1 317 ? -8.874 -35.006 31.937 1.00 26.98 317 SER A CA 1
ATOM 2469 C C . SER A 1 317 ? -7.424 -34.824 32.408 1.00 26.98 317 SER A C 1
ATOM 2471 O O . SER A 1 317 ? -6.886 -35.784 32.942 1.00 26.98 317 SER A O 1
ATOM 2473 N N . SER A 1 318 ? -6.878 -33.591 32.355 1.00 27.36 318 SER A N 1
ATOM 2474 C CA . SER A 1 318 ? -6.555 -32.725 33.528 1.00 27.36 318 SER A CA 1
ATOM 2475 C C . SER A 1 318 ? -5.440 -31.678 33.278 1.00 27.36 318 SER A C 1
ATOM 2477 O O . SER A 1 318 ? -4.352 -32.018 32.836 1.00 27.36 318 SER A O 1
ATOM 2479 N N . GLU A 1 319 ? -5.755 -30.432 33.664 1.00 28.09 319 GLU A N 1
ATOM 2480 C CA . GLU A 1 319 ? -4.939 -29.403 34.356 1.00 28.09 319 GLU A CA 1
ATOM 2481 C C . GLU A 1 319 ? -3.738 -28.642 33.729 1.00 28.09 319 GLU A C 1
ATOM 2483 O O . GLU A 1 319 ? -2.680 -29.175 33.429 1.00 28.09 319 GLU A O 1
ATOM 2488 N N . GLN A 1 320 ? -3.933 -27.308 33.724 1.00 26.94 320 GLN A N 1
ATOM 2489 C CA . GLN A 1 320 ? -3.050 -26.206 34.163 1.00 26.94 320 GLN A CA 1
ATOM 2490 C C . GLN A 1 320 ? -1.635 -26.031 33.576 1.00 26.94 320 GLN A C 1
ATOM 2492 O O . GLN A 1 320 ? -0.713 -26.754 33.933 1.00 26.94 320 GLN A O 1
ATOM 2497 N N . THR A 1 321 ? -1.389 -24.871 32.933 1.00 26.36 321 THR A N 1
ATOM 2498 C CA . THR A 1 321 ? -0.291 -23.968 33.366 1.00 26.36 321 THR A CA 1
ATOM 2499 C C . THR A 1 321 ? -0.436 -22.503 32.900 1.00 26.36 321 THR A C 1
ATOM 2501 O O . THR A 1 321 ? -0.442 -22.174 31.720 1.00 26.36 321 THR A O 1
ATOM 2504 N N . MET A 1 322 ? -0.560 -21.640 33.909 1.00 23.80 322 MET A N 1
ATOM 2505 C CA . MET A 1 322 ? -0.136 -20.243 34.101 1.00 23.80 322 MET A CA 1
ATOM 2506 C C . MET A 1 322 ? 0.510 -19.401 32.964 1.00 23.80 322 MET A C 1
ATOM 2508 O O . MET A 1 322 ? 1.627 -19.639 32.523 1.00 23.80 322 MET A O 1
ATOM 2512 N N . SER A 1 323 ? -0.161 -18.270 32.690 1.00 26.78 323 SER A N 1
ATOM 2513 C CA . SER A 1 323 ? 0.325 -16.869 32.641 1.00 26.78 323 SER A CA 1
ATOM 2514 C C . SER A 1 323 ? 1.558 -16.446 31.819 1.00 26.78 323 SER A C 1
ATOM 2516 O O . SER A 1 323 ? 2.696 -16.752 32.167 1.00 26.78 323 SER A O 1
ATOM 2518 N N . LYS A 1 324 ? 1.336 -15.468 30.924 1.00 26.41 324 LYS A N 1
ATOM 2519 C CA . LYS A 1 324 ? 2.106 -14.206 30.879 1.00 26.41 324 LYS A CA 1
ATOM 2520 C C . LYS A 1 324 ? 1.305 -13.113 30.162 1.00 26.41 324 LYS A C 1
ATOM 2522 O O . LYS A 1 324 ? 1.298 -13.009 28.942 1.00 26.41 324 LYS A O 1
ATOM 2527 N N . THR A 1 325 ? 0.624 -12.286 30.946 1.00 30.81 325 THR A N 1
ATOM 2528 C CA . THR A 1 325 ? -0.007 -11.046 30.486 1.00 30.81 325 THR A CA 1
ATOM 2529 C C . THR A 1 325 ? 1.103 -10.021 30.250 1.00 30.81 325 THR A C 1
ATOM 2531 O O . THR A 1 325 ? 1.533 -9.346 31.181 1.00 30.81 325 THR A O 1
ATOM 2534 N N . GLN A 1 326 ? 1.629 -9.933 29.026 1.00 31.69 326 GLN A N 1
ATOM 2535 C CA . GLN A 1 326 ? 2.455 -8.792 28.634 1.00 31.69 326 GLN A CA 1
ATOM 2536 C C . GLN A 1 326 ? 1.531 -7.642 28.243 1.00 31.69 326 GLN A C 1
ATOM 2538 O O . GLN A 1 326 ? 0.671 -7.765 27.373 1.00 31.69 326 GLN A O 1
ATOM 2543 N N . SER A 1 327 ? 1.680 -6.536 28.965 1.00 27.47 327 SER A N 1
ATOM 2544 C CA . SER A 1 327 ? 0.936 -5.300 28.786 1.00 27.47 327 SER A CA 1
ATOM 2545 C C . SER A 1 327 ? 1.084 -4.789 27.353 1.00 27.47 327 SER A C 1
ATOM 2547 O O . SER A 1 327 ? 2.132 -4.260 26.984 1.00 27.47 327 SER A O 1
ATOM 2549 N N . LEU A 1 328 ? 0.016 -4.910 26.566 1.00 31.00 328 LEU A N 1
ATOM 2550 C CA . LEU A 1 328 ? -0.170 -4.164 25.327 1.00 31.00 328 LEU A CA 1
ATOM 2551 C C . LEU A 1 328 ? -0.211 -2.674 25.686 1.00 31.00 328 LEU A C 1
ATOM 2553 O O . LEU A 1 328 ? -1.258 -2.137 26.057 1.00 31.00 328 LEU A O 1
ATOM 2557 N N . GLN A 1 329 ? 0.940 -2.005 25.623 1.00 29.86 329 GLN A N 1
ATOM 2558 C CA . GLN A 1 329 ? 0.975 -0.551 25.584 1.00 29.86 329 GLN A CA 1
ATOM 2559 C C . GLN A 1 329 ? 0.241 -0.130 24.311 1.00 29.86 329 GLN A C 1
ATOM 2561 O O . GLN A 1 329 ? 0.767 -0.236 23.208 1.00 29.86 329 GLN A O 1
ATOM 2566 N N . LYS A 1 330 ? -1.013 0.306 24.471 1.00 33.19 330 LYS A N 1
ATOM 2567 C CA . LYS A 1 330 ? -1.767 1.008 23.432 1.00 33.19 330 LYS A CA 1
ATOM 2568 C C . LYS A 1 330 ? -0.943 2.224 23.009 1.00 33.19 330 LYS A C 1
ATOM 2570 O O . LYS A 1 330 ? -0.934 3.228 23.721 1.00 33.19 330 LYS A O 1
ATOM 2575 N N . ILE A 1 331 ? -0.273 2.134 21.866 1.00 37.53 331 ILE A N 1
ATOM 2576 C CA . ILE A 1 331 ? 0.290 3.290 21.172 1.00 37.53 331 ILE A CA 1
ATOM 2577 C C . ILE A 1 331 ? -0.918 4.084 20.674 1.00 37.53 331 ILE A C 1
ATOM 2579 O O . ILE A 1 331 ? -1.573 3.708 19.711 1.00 37.53 331 ILE A O 1
ATOM 2583 N N . ARG A 1 332 ? -1.305 5.114 21.431 1.00 43.00 332 ARG A N 1
ATOM 2584 C CA . ARG A 1 332 ? -2.418 6.004 21.095 1.00 43.00 332 ARG A CA 1
ATOM 2585 C C . ARG A 1 332 ? -1.859 7.183 20.303 1.00 43.00 332 ARG A C 1
ATOM 2587 O O . ARG A 1 332 ? -1.035 7.924 20.834 1.00 43.00 332 ARG A O 1
ATOM 2594 N N . SER A 1 333 ? -2.381 7.370 19.093 1.00 39.00 333 SER A N 1
ATOM 2595 C CA . SER A 1 333 ? -2.124 8.437 18.108 1.00 39.00 333 SER A CA 1
ATOM 2596 C C . SER A 1 333 ? -1.028 8.148 17.073 1.00 39.00 333 SER A C 1
ATOM 2598 O O . SER A 1 333 ? 0.161 8.072 17.382 1.00 39.00 333 SER A O 1
ATOM 2600 N N . PHE A 1 334 ? -1.471 8.050 15.819 1.00 46.97 334 PHE A N 1
ATOM 2601 C CA . PHE A 1 334 ? -0.662 8.100 14.606 1.00 46.97 334 PHE A CA 1
ATOM 2602 C C . PHE A 1 334 ? -1.051 9.354 13.832 1.00 46.97 334 PHE A C 1
ATOM 2604 O O . PHE A 1 334 ? -2.227 9.727 13.828 1.00 46.97 334 PHE A O 1
ATOM 2611 N N . ASN A 1 335 ? -0.083 10.000 13.182 1.00 41.19 335 ASN A N 1
ATOM 2612 C CA . ASN A 1 335 ? -0.406 11.066 12.246 1.00 41.19 335 ASN A CA 1
ATOM 2613 C C . ASN A 1 335 ? -0.525 10.485 10.837 1.00 41.19 335 ASN A C 1
ATOM 2615 O O . ASN A 1 335 ? 0.440 9.956 10.277 1.00 41.19 335 ASN A O 1
ATOM 2619 N N . TRP A 1 336 ? -1.733 10.573 10.290 1.00 41.78 336 TRP A N 1
ATOM 2620 C CA . TRP A 1 336 ? -2.005 10.271 8.890 1.00 41.78 336 TRP A CA 1
ATOM 2621 C C . TRP A 1 336 ? -1.409 11.334 7.959 1.00 41.78 336 TRP A C 1
ATOM 2623 O O . TRP A 1 336 ? -1.034 11.000 6.836 1.00 41.78 336 TRP A O 1
ATOM 2633 N N . LEU A 1 337 ? -1.254 12.567 8.460 1.00 39.31 337 LEU A N 1
ATOM 2634 C CA . LEU A 1 337 ? -0.691 13.719 7.753 1.00 39.31 337 LEU A CA 1
ATOM 2635 C C . LEU A 1 337 ? 0.842 13.700 7.800 1.00 39.31 337 LEU A C 1
ATOM 2637 O O . LEU A 1 337 ? 1.409 13.774 8.917 1.00 39.31 337 LEU A O 1
#

Sequence (337 aa):
MGTLKTVTSSVYSEEISMDKKKNASPNSETSVSAYVETQLKAPHYPDLEYVNPVTAFPGTISYKSLLTELLPNIPTLLTRLVERIDAEIPPVVKICFGINNDSLIECDRVLTTLIATKNDLDLCDKIVGSCTLSEVAQLVQLFFLRLEDPPFVASPALCDAVSEQGVFLRPRKLSRKDLASRLSRATRDCLSSLTVYQQATVSYFVQRCQRWCQSEVAYYINRDTAFSATNTYIEAIRFLSRMFGSSIIGLPTAYIASRMISGNWSPLTTLKEEIFMNLVGVIGSHVWHGNSIEMLHIPGQQNIPVLMKTQSGQSLSSEQTMSKTQSLQKIRSFNWL

pLDDT: mean 73.17, std 24.78, range [23.8, 97.25]

Solvent-accessible surface area (backbone atoms only — not comparable to full-atom values): 20617 Å² total; per-residue (Å²): 143,84,80,91,85,88,88,87,89,82,90,87,85,83,90,87,85,89,82,91,79,90,82,81,85,88,82,76,70,71,67,64,66,69,70,73,75,81,72,82,68,74,76,94,62,79,85,63,91,83,66,76,94,78,62,99,53,61,43,74,35,56,64,77,82,40,44,44,89,89,43,75,47,34,41,46,68,58,52,55,48,49,50,64,46,67,76,43,89,46,33,64,81,54,41,66,57,84,81,49,71,70,53,47,56,50,31,52,53,52,45,52,49,45,65,75,40,62,87,43,59,70,59,42,51,52,54,60,68,70,48,54,54,24,50,39,51,47,35,51,33,46,50,36,42,20,26,58,59,45,41,37,56,52,42,67,70,39,52,50,61,48,70,77,42,42,69,95,80,45,76,86,80,60,62,69,65,62,53,43,50,53,53,44,49,42,49,50,57,31,47,73,74,45,53,70,44,28,34,21,40,38,24,49,50,43,52,49,53,42,51,36,29,50,40,41,28,53,53,48,38,74,74,39,75,84,53,53,57,66,58,48,32,51,52,45,39,54,52,50,12,68,66,38,9,60,31,34,44,27,46,47,49,70,53,54,53,50,33,64,74,71,67,57,78,72,59,67,58,60,52,24,21,51,51,40,34,38,58,49,75,56,42,58,66,68,65,33,57,67,33,18,77,92,60,60,77,64,94,84,71,79,74,71,78,86,68,77,91,72,86,86,84,87,87,87,88,86,84,88,84,85,89,82,90,74,80,79,76,76,84,78,70,69,49,82,118

Nearest PDB structures (foldseek):
  4nh2-assembly1_A  TM=2.053E-01  e=2.758E+00  Escherichia coli BL21(DE3)
  8rjk-assembly1_9  TM=1.468E-01  e=7.435E+00  Synechococcus elongatus PCC 7942 = FACHB-805

Organism: NCBI:txid34504

Radius of gyration: 28.27 Å; Cα contacts (8 Å, |Δi|>4): 355; chains: 1; bounding box: 93×66×91 Å

Secondary structure (DSSP, 8-state):
---------------------------SSHHHHTTSSS---S-SS---TT-----SSTT-B-GGGG--TTSTTS-HHHHHHHHHHHTSSSSGGGSSSS--HHHHHHHHHHHHHHHHTTT-HHHHHHHHHHS-HHHHHHHHHHHHHHBSS-SEE--HHHHHHHHTT-TTT-TTSS-HHHHHHHHHHHHHHHHHHS-HHHHHHHHHHHHHHHHHHHHHHHHHHHH-TTS-HHHHHHHHHHHHHHHHHHHHEEEEHHHHHHHHHTT----HHHHHHHHHHHHHHTS-HHHHHTTSTTT---TT---------------------------------EE--

Mean predicted aligned error: 14.21 Å